Protein AF-A0A451EEG4-F1 (afdb_monomer_lite)

Sequence (209 aa):
MRLKVQVEKINAASVDIVWFAGLNNHGIVTVQIAQSEFRCAIAELTAARFLILDKQVFGRVPNSGKGLALSLTKETILAAKNEALKTAALFLSNRLSGIKLYSDEIVDITHPAIKDIITPYASPYPTFEVAKLGTIAISNHAMQRYRQRHKQGDIRNPWHSLQKQLSHPNLERLACHQEHVFKSYSVTEASNMKFGPTLQAIFTSKLHP

Organism: Proteus mirabilis (NCBI:txid584)

Structure (mmCIF, N/CA/C/O backbone):
data_AF-A0A451EEG4-F1
#
_entry.id   AF-A0A451EEG4-F1
#
loop_
_atom_site.group_PDB
_atom_site.id
_atom_site.type_symbol
_atom_site.label_atom_id
_atom_site.label_alt_id
_atom_site.label_comp_id
_atom_site.label_asym_id
_atom_site.label_entity_id
_atom_site.label_seq_id
_atom_site.pdbx_PDB_ins_code
_atom_site.Cartn_x
_atom_site.Cartn_y
_atom_site.Cartn_z
_atom_site.occupancy
_atom_site.B_iso_or_equiv
_atom_site.auth_seq_id
_atom_site.auth_comp_id
_atom_site.auth_asym_id
_atom_site.auth_atom_id
_atom_site.pdbx_PDB_model_num
ATOM 1 N N . MET A 1 1 ? 5.363 -8.042 12.085 1.00 89.25 1 MET A N 1
ATOM 2 C CA . MET A 1 1 ? 5.262 -8.667 10.742 1.00 89.25 1 MET A CA 1
ATOM 3 C C . MET A 1 1 ? 5.839 -7.692 9.736 1.00 89.25 1 MET A C 1
ATOM 5 O O . MET A 1 1 ? 5.662 -6.493 9.936 1.00 89.25 1 MET A O 1
ATOM 9 N N . ARG A 1 2 ? 6.562 -8.165 8.721 1.00 93.38 2 ARG A N 1
ATOM 10 C CA . ARG A 1 2 ? 7.281 -7.292 7.789 1.00 93.38 2 ARG A CA 1
ATOM 11 C C . ARG A 1 2 ? 6.949 -7.673 6.354 1.00 93.38 2 ARG A C 1
ATOM 13 O O . ARG A 1 2 ? 7.039 -8.847 6.024 1.00 93.38 2 ARG A O 1
ATOM 20 N N . LEU A 1 3 ? 6.573 -6.685 5.548 1.00 95.25 3 LEU A N 1
ATOM 21 C C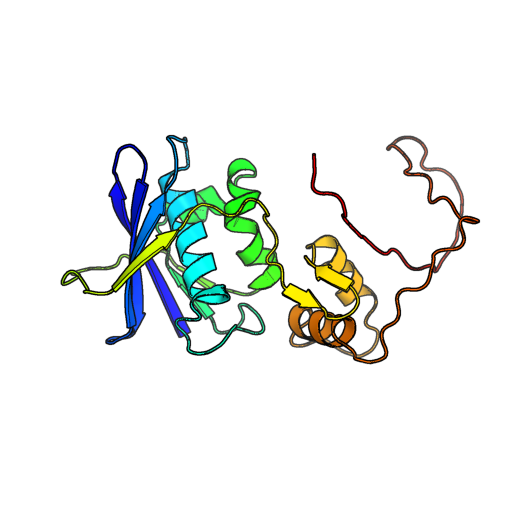A . LEU A 1 3 ? 6.459 -6.801 4.098 1.00 95.25 3 LEU A CA 1
ATOM 22 C C . LEU A 1 3 ? 7.650 -6.071 3.481 1.00 95.25 3 LEU A C 1
ATOM 24 O O . LEU A 1 3 ? 7.966 -4.951 3.888 1.00 95.25 3 LEU A O 1
ATOM 28 N N . LYS A 1 4 ? 8.305 -6.697 2.514 1.00 95.25 4 LYS A N 1
ATOM 29 C CA . LYS A 1 4 ? 9.246 -6.045 1.609 1.00 95.25 4 LYS A CA 1
ATOM 30 C C . LYS A 1 4 ? 8.616 -5.997 0.227 1.00 95.25 4 LYS A C 1
ATOM 32 O O . LYS A 1 4 ? 8.021 -6.993 -0.182 1.00 95.25 4 LYS A O 1
ATOM 37 N N . VAL A 1 5 ? 8.743 -4.870 -0.456 1.00 95.19 5 VAL A N 1
ATOM 38 C CA . VAL A 1 5 ? 8.401 -4.736 -1.872 1.00 95.19 5 VAL A CA 1
ATOM 39 C C . VAL A 1 5 ? 9.522 -3.983 -2.577 1.00 95.19 5 VAL A C 1
ATOM 41 O O . VAL A 1 5 ? 10.096 -3.063 -1.994 1.00 95.19 5 VAL A O 1
ATOM 44 N N . GLN A 1 6 ? 9.830 -4.384 -3.803 1.00 94.81 6 GLN A N 1
ATOM 45 C CA . GLN A 1 6 ? 10.868 -3.758 -4.612 1.00 94.81 6 GLN A CA 1
ATOM 46 C C . GLN A 1 6 ? 10.520 -3.873 -6.096 1.00 94.81 6 GLN A C 1
ATOM 48 O O . GLN A 1 6 ? 9.886 -4.840 -6.517 1.00 94.81 6 GLN A O 1
ATOM 53 N N . VAL A 1 7 ? 10.923 -2.891 -6.898 1.00 94.56 7 VAL A N 1
ATOM 54 C CA . VAL A 1 7 ? 10.861 -3.009 -8.361 1.00 94.56 7 VAL A CA 1
ATOM 55 C C . VAL A 1 7 ? 11.808 -4.105 -8.849 1.00 94.56 7 VAL A C 1
ATOM 57 O O . VAL A 1 7 ? 13.008 -4.038 -8.606 1.00 94.56 7 VAL A O 1
ATOM 60 N N . GLU A 1 8 ? 11.262 -5.066 -9.589 1.00 92.62 8 GLU A N 1
ATOM 61 C CA . GLU A 1 8 ? 12.020 -6.121 -10.273 1.00 92.62 8 GLU A CA 1
ATOM 62 C C . GLU A 1 8 ? 12.270 -5.744 -11.737 1.00 92.62 8 GLU A C 1
ATOM 64 O O . GLU A 1 8 ? 13.392 -5.784 -12.236 1.00 92.62 8 GLU A O 1
ATOM 69 N N . LYS A 1 9 ? 11.209 -5.335 -12.446 1.00 93.12 9 LYS A N 1
ATOM 70 C CA . LYS A 1 9 ? 11.275 -5.031 -13.878 1.00 93.12 9 LYS A CA 1
ATOM 71 C C . LYS A 1 9 ? 10.368 -3.871 -14.252 1.00 93.12 9 LYS A C 1
ATOM 73 O O . LYS A 1 9 ? 9.221 -3.787 -13.822 1.00 93.12 9 LYS A O 1
ATOM 78 N N . ILE A 1 10 ? 10.860 -2.999 -15.127 1.00 94.06 10 ILE A N 1
ATOM 79 C CA . ILE A 1 10 ? 10.094 -1.881 -15.683 1.00 94.06 10 ILE A CA 1
ATOM 80 C C . ILE A 1 10 ? 9.790 -2.193 -17.149 1.00 94.06 10 ILE A C 1
ATOM 82 O O . ILE A 1 10 ? 10.698 -2.392 -17.952 1.00 94.06 10 ILE A O 1
ATOM 86 N N . ASN A 1 11 ? 8.508 -2.224 -17.504 1.00 93.62 11 ASN A N 1
ATOM 87 C CA . ASN A 1 11 ? 8.032 -2.402 -18.876 1.00 93.62 11 ASN A CA 1
ATOM 88 C C . ASN A 1 11 ? 7.382 -1.099 -19.378 1.00 93.62 11 ASN A C 1
ATOM 90 O O . ASN A 1 11 ? 7.169 -0.156 -18.615 1.00 93.62 11 ASN A O 1
ATOM 94 N N . ALA A 1 12 ? 7.003 -1.023 -20.657 1.00 92.25 12 ALA A N 1
ATOM 95 C CA . ALA A 1 12 ? 6.424 0.198 -21.237 1.00 92.25 12 ALA A CA 1
ATOM 96 C C . ALA A 1 12 ? 5.114 0.655 -20.556 1.00 92.25 12 ALA A C 1
ATOM 98 O O . ALA A 1 12 ? 4.933 1.847 -20.322 1.00 92.25 12 ALA A O 1
ATOM 99 N N . ALA A 1 13 ? 4.238 -0.289 -20.189 1.00 95.19 13 ALA A N 1
ATOM 100 C CA . ALA A 1 13 ? 2.914 -0.018 -19.606 1.00 95.19 13 ALA A CA 1
ATOM 101 C C . ALA A 1 13 ? 2.675 -0.697 -18.243 1.00 95.19 13 ALA A C 1
ATOM 103 O O . ALA A 1 13 ? 1.583 -0.622 -17.681 1.00 95.19 13 ALA A O 1
ATOM 104 N N . SER A 1 14 ? 3.692 -1.352 -17.683 1.00 96.81 14 SER A N 1
ATOM 105 C CA . SER A 1 14 ? 3.629 -1.936 -16.345 1.00 96.81 14 SER A CA 1
ATOM 106 C C . SER A 1 14 ? 4.965 -1.881 -15.612 1.00 96.81 14 SER A C 1
ATOM 108 O O . SER A 1 14 ? 6.015 -1.667 -16.221 1.00 96.81 14 SER A O 1
ATOM 110 N N . VAL A 1 15 ? 4.911 -2.093 -14.302 1.00 97.19 15 VAL A N 1
ATOM 111 C CA . VAL A 1 15 ? 6.071 -2.305 -13.436 1.00 97.19 15 VAL A CA 1
ATOM 112 C C . VAL A 1 15 ? 5.829 -3.587 -12.647 1.00 97.19 15 VAL A C 1
ATOM 114 O O . VAL A 1 15 ? 4.784 -3.728 -12.013 1.00 97.19 15 VAL A O 1
ATOM 117 N N . ASP A 1 16 ? 6.769 -4.521 -12.704 1.00 95.50 16 ASP A N 1
ATOM 118 C CA . ASP A 1 16 ? 6.741 -5.745 -11.910 1.00 95.50 16 ASP A CA 1
ATOM 119 C C . ASP A 1 16 ? 7.397 -5.470 -10.555 1.00 95.50 16 ASP A C 1
ATOM 121 O O . ASP A 1 16 ? 8.546 -5.027 -10.481 1.00 95.50 16 ASP A O 1
ATOM 125 N N . ILE A 1 17 ? 6.637 -5.708 -9.489 1.00 95.50 17 ILE A N 1
ATOM 126 C CA . ILE A 1 17 ? 7.042 -5.519 -8.100 1.00 95.50 17 ILE A CA 1
ATOM 127 C C . ILE A 1 17 ? 7.189 -6.884 -7.456 1.00 95.50 17 ILE A C 1
ATOM 129 O O . ILE A 1 17 ? 6.213 -7.622 -7.310 1.00 95.50 17 ILE A O 1
ATOM 133 N N . VAL A 1 18 ? 8.395 -7.209 -7.028 1.00 94.12 18 VAL A N 1
ATOM 134 C CA . VAL A 1 18 ? 8.634 -8.402 -6.233 1.00 94.12 18 VAL A CA 1
ATOM 135 C C . VAL A 1 18 ? 8.356 -8.115 -4.767 1.00 94.12 18 VAL A C 1
ATOM 137 O O . VAL A 1 18 ? 8.592 -7.008 -4.274 1.00 94.12 18 VAL A O 1
ATOM 140 N N . TRP A 1 19 ? 7.799 -9.092 -4.058 1.00 93.81 19 TRP A N 1
ATOM 141 C CA . TRP A 1 19 ? 7.430 -8.920 -2.661 1.00 93.81 19 TRP A CA 1
ATOM 142 C C . TRP A 1 19 ? 7.723 -10.147 -1.811 1.00 93.81 19 TRP A C 1
ATOM 144 O O . TRP A 1 19 ? 7.707 -11.283 -2.282 1.00 93.81 19 TRP A O 1
ATOM 154 N N . PHE A 1 20 ? 7.961 -9.895 -0.524 1.00 92.12 20 PHE A N 1
ATOM 155 C CA . PHE A 1 20 ? 8.292 -10.913 0.464 1.00 92.12 20 PHE A CA 1
ATOM 156 C C . PHE A 1 20 ? 7.695 -10.565 1.832 1.00 92.12 20 PHE A C 1
ATOM 158 O O . PHE A 1 20 ? 7.954 -9.496 2.391 1.00 92.12 20 PHE A O 1
ATOM 165 N N . ALA A 1 21 ? 6.918 -11.484 2.398 1.00 90.56 21 ALA A N 1
ATOM 166 C CA . ALA A 1 21 ? 6.288 -11.384 3.715 1.00 90.56 21 ALA A CA 1
ATOM 167 C C . ALA A 1 21 ? 6.621 -12.586 4.628 1.00 90.56 21 ALA A C 1
ATOM 169 O O . ALA A 1 21 ? 5.928 -12.830 5.618 1.00 90.56 21 ALA A O 1
ATOM 170 N N . GLY A 1 22 ? 7.675 -13.340 4.299 1.00 84.56 22 GLY A N 1
ATOM 171 C CA . GLY A 1 22 ? 8.110 -14.560 4.982 1.00 84.56 22 GLY A CA 1
ATOM 172 C C . GLY A 1 22 ? 8.537 -15.639 3.983 1.00 84.56 22 GLY A C 1
ATOM 173 O O . GLY A 1 22 ? 8.262 -15.518 2.794 1.00 84.56 22 GLY A O 1
ATOM 174 N N . LEU A 1 23 ? 9.181 -16.706 4.469 1.00 76.19 23 LEU A N 1
ATOM 175 C CA . LEU A 1 23 ? 9.806 -17.744 3.628 1.00 76.19 23 LEU A CA 1
ATOM 176 C C . LEU A 1 23 ? 8.856 -18.327 2.567 1.00 76.19 23 LEU A C 1
ATOM 178 O O . LEU A 1 23 ? 9.221 -18.420 1.404 1.00 76.19 23 LEU A O 1
ATOM 182 N N . ASN A 1 24 ? 7.610 -18.623 2.941 1.00 81.44 24 ASN A N 1
ATOM 183 C CA . ASN A 1 24 ? 6.627 -19.246 2.043 1.00 81.44 24 ASN A CA 1
ATOM 184 C C . ASN A 1 24 ? 5.640 -18.246 1.425 1.00 81.44 24 ASN A C 1
ATOM 186 O O . ASN A 1 24 ? 4.648 -18.650 0.827 1.00 81.44 24 ASN A O 1
ATOM 190 N N . ASN A 1 25 ? 5.854 -16.945 1.629 1.00 87.94 25 ASN A N 1
ATOM 191 C CA . ASN A 1 25 ? 4.883 -15.921 1.274 1.00 87.94 25 ASN A CA 1
ATOM 192 C C . ASN A 1 25 ? 5.575 -14.784 0.534 1.00 87.94 25 ASN A C 1
ATOM 194 O O . ASN A 1 25 ? 5.967 -13.772 1.120 1.00 87.94 25 ASN A O 1
ATOM 198 N N . HIS A 1 26 ? 5.778 -15.020 -0.751 1.00 90.88 26 HIS A N 1
ATOM 199 C CA . HIS A 1 26 ? 6.503 -14.156 -1.662 1.00 90.88 26 HIS A CA 1
ATOM 200 C C . HIS A 1 26 ? 5.924 -14.322 -3.072 1.00 90.88 26 HIS A C 1
ATOM 202 O O . HIS A 1 26 ? 5.229 -15.299 -3.362 1.00 90.88 26 HIS A O 1
ATOM 208 N N . GLY A 1 27 ? 6.153 -13.348 -3.943 1.00 92.56 27 GLY A N 1
ATOM 209 C CA . GLY A 1 27 ? 5.473 -13.299 -5.233 1.00 92.56 27 GLY A CA 1
ATOM 210 C C . GLY A 1 27 ? 5.906 -12.120 -6.090 1.00 92.56 27 GLY A C 1
ATOM 211 O O . GLY A 1 27 ? 6.742 -11.313 -5.682 1.00 92.56 27 GLY A O 1
ATOM 212 N N . ILE A 1 28 ? 5.271 -11.995 -7.255 1.00 93.94 28 ILE A N 1
ATOM 213 C CA . ILE A 1 28 ? 5.352 -10.808 -8.109 1.00 93.94 28 ILE A CA 1
ATOM 214 C C . ILE A 1 28 ? 3.953 -10.197 -8.245 1.00 93.94 28 ILE A C 1
ATOM 216 O O . ILE A 1 28 ? 2.959 -10.896 -8.436 1.00 93.94 28 ILE A O 1
ATOM 220 N N . VAL A 1 29 ? 3.878 -8.875 -8.153 1.00 96.19 29 VAL A N 1
ATOM 221 C CA . VAL A 1 29 ? 2.699 -8.074 -8.483 1.00 96.19 29 VAL A CA 1
ATOM 222 C C . VAL A 1 29 ? 3.050 -7.201 -9.679 1.00 96.19 29 VAL A C 1
ATOM 224 O O . VAL A 1 29 ? 3.904 -6.325 -9.587 1.00 96.19 29 VAL A O 1
ATOM 227 N N . THR A 1 30 ? 2.376 -7.410 -10.802 1.00 96.94 30 THR A N 1
ATOM 228 C CA . THR A 1 30 ? 2.474 -6.530 -11.966 1.00 96.94 30 THR A CA 1
ATOM 229 C C . THR A 1 30 ? 1.501 -5.369 -11.791 1.00 96.94 30 THR A C 1
ATOM 231 O O . THR A 1 30 ? 0.284 -5.554 -11.813 1.00 96.94 30 THR A O 1
ATOM 234 N N . VAL A 1 31 ? 2.023 -4.151 -11.657 1.00 97.94 31 VAL A N 1
ATOM 235 C CA . VAL A 1 31 ? 1.214 -2.929 -11.612 1.00 97.94 31 VAL A CA 1
ATOM 236 C C . VAL A 1 31 ? 1.121 -2.337 -13.014 1.00 97.94 31 VAL A C 1
ATOM 238 O O . VAL A 1 31 ? 2.122 -1.903 -13.581 1.00 97.94 31 VAL A O 1
ATOM 241 N N . GLN A 1 32 ? -0.080 -2.307 -13.582 1.00 97.81 32 GLN A N 1
ATOM 242 C CA . GLN A 1 32 ? -0.375 -1.652 -14.855 1.00 97.81 32 GLN A CA 1
ATOM 243 C C . GLN A 1 32 ? -0.448 -0.141 -14.644 1.00 97.81 32 GLN A C 1
ATOM 245 O O . GLN A 1 32 ? -1.379 0.376 -14.028 1.00 97.81 32 GLN A O 1
ATOM 250 N N . ILE A 1 33 ? 0.564 0.570 -15.131 1.00 96.12 33 ILE A N 1
ATOM 251 C CA . ILE A 1 33 ? 0.715 2.008 -14.934 1.00 96.12 33 ILE A CA 1
ATOM 252 C C . ILE A 1 33 ? 1.441 2.630 -16.126 1.00 96.12 33 ILE A C 1
ATOM 254 O O . ILE A 1 33 ? 2.503 2.156 -16.548 1.00 96.12 33 ILE A O 1
ATOM 258 N N . ALA A 1 34 ? 0.857 3.711 -16.646 1.00 92.88 34 ALA A N 1
ATOM 259 C CA . ALA A 1 34 ? 1.435 4.528 -17.706 1.00 92.88 34 ALA A CA 1
ATOM 260 C C . ALA A 1 34 ? 2.730 5.228 -17.253 1.00 92.88 34 ALA A C 1
ATOM 262 O O . ALA A 1 34 ? 3.117 5.177 -16.082 1.00 92.88 34 ALA A O 1
ATOM 263 N N . GLN A 1 35 ? 3.415 5.883 -18.189 1.00 90.44 35 GLN A N 1
ATOM 264 C CA . GLN A 1 35 ? 4.625 6.637 -17.870 1.00 90.44 35 GLN A CA 1
ATOM 265 C C . GLN A 1 35 ? 4.318 7.832 -16.958 1.00 90.44 35 GLN A C 1
ATOM 267 O O . GLN A 1 35 ? 3.333 8.541 -17.149 1.00 90.44 35 GLN A O 1
ATOM 272 N N . SER A 1 36 ? 5.161 8.024 -15.945 1.00 92.00 36 SER A N 1
ATOM 273 C CA . SER A 1 36 ? 5.051 9.078 -14.933 1.00 92.00 36 SER A CA 1
ATOM 274 C C . SER A 1 36 ? 6.415 9.288 -14.271 1.00 92.00 36 SER A C 1
ATOM 276 O O . SER A 1 36 ? 7.202 8.347 -14.185 1.00 92.00 36 SER A O 1
ATOM 278 N N . GLU A 1 37 ? 6.679 10.491 -13.761 1.00 91.38 37 GLU A N 1
ATOM 279 C CA . GLU A 1 37 ? 7.899 10.819 -13.008 1.00 91.38 37 GLU A CA 1
ATOM 280 C C . GLU A 1 37 ? 8.123 9.862 -11.824 1.00 91.38 37 GLU A C 1
ATOM 282 O O . GLU A 1 37 ? 9.217 9.343 -11.626 1.00 91.38 37 GLU A O 1
ATOM 287 N N . PHE A 1 38 ? 7.061 9.548 -11.077 1.00 94.81 38 PHE A N 1
ATOM 288 C CA . PHE A 1 38 ? 7.130 8.723 -9.866 1.00 94.81 38 PHE A CA 1
ATOM 289 C C . PHE A 1 38 ? 6.645 7.292 -10.083 1.00 94.81 38 PHE A C 1
ATOM 291 O O . PHE A 1 38 ? 6.186 6.634 -9.150 1.00 94.81 38 PHE A O 1
ATOM 298 N N . ARG A 1 39 ? 6.715 6.796 -11.319 1.00 95.31 39 ARG A N 1
ATOM 299 C CA . ARG A 1 39 ? 6.093 5.531 -11.729 1.00 95.31 39 ARG A CA 1
ATOM 300 C C . ARG A 1 39 ? 6.466 4.340 -10.845 1.00 95.31 39 ARG A C 1
ATOM 302 O O . ARG A 1 39 ? 5.577 3.613 -10.408 1.00 95.31 39 ARG A O 1
ATOM 309 N N . CYS A 1 40 ? 7.753 4.168 -10.547 1.00 96.56 40 CYS A N 1
ATOM 310 C CA . CYS A 1 40 ? 8.246 3.101 -9.672 1.00 96.56 40 CYS A CA 1
ATOM 311 C C . CYS A 1 40 ? 7.694 3.226 -8.247 1.00 96.56 40 CYS A C 1
ATOM 313 O O . CYS A 1 40 ? 7.171 2.259 -7.701 1.00 96.56 40 CYS A O 1
ATOM 315 N N . ALA A 1 41 ? 7.723 4.433 -7.681 1.00 97.19 41 ALA A N 1
ATOM 316 C CA . ALA A 1 41 ? 7.217 4.689 -6.338 1.00 97.19 41 ALA A CA 1
ATOM 317 C C . ALA A 1 41 ? 5.699 4.488 -6.234 1.00 97.19 41 ALA A C 1
ATOM 319 O O . ALA A 1 41 ? 5.212 3.902 -5.267 1.00 97.19 41 ALA A O 1
ATOM 320 N N . ILE A 1 42 ? 4.937 4.908 -7.251 1.00 97.38 42 ILE A N 1
ATOM 321 C CA . ILE A 1 42 ? 3.495 4.645 -7.327 1.00 97.38 42 ILE A CA 1
ATOM 322 C C . ILE A 1 42 ? 3.241 3.136 -7.384 1.00 97.38 42 ILE A C 1
ATOM 324 O O . ILE A 1 42 ? 2.358 2.650 -6.677 1.00 97.38 42 ILE A O 1
ATOM 328 N N . ALA A 1 43 ? 4.006 2.392 -8.187 1.00 97.81 43 ALA A N 1
ATOM 329 C CA . ALA A 1 43 ? 3.864 0.945 -8.302 1.00 97.81 43 ALA A CA 1
ATOM 330 C C . ALA A 1 43 ? 4.175 0.224 -6.980 1.00 97.81 43 ALA A C 1
ATOM 332 O O . ALA A 1 43 ? 3.352 -0.565 -6.519 1.00 97.81 43 ALA A O 1
ATOM 333 N N . GLU A 1 44 ? 5.286 0.549 -6.314 1.00 97.62 44 GLU A N 1
ATOM 334 C CA . GLU A 1 44 ? 5.643 -0.037 -5.014 1.00 97.62 44 GLU A CA 1
ATOM 335 C C . GLU A 1 44 ? 4.590 0.245 -3.935 1.00 97.62 44 GLU A C 1
ATOM 337 O O . GLU A 1 44 ? 4.162 -0.664 -3.222 1.00 97.62 44 GLU A O 1
ATOM 342 N N . LEU A 1 45 ? 4.117 1.491 -3.834 1.00 97.88 45 LEU A N 1
ATOM 343 C CA . LEU A 1 45 ? 3.079 1.872 -2.872 1.00 97.88 45 LEU A CA 1
ATOM 344 C C . LEU A 1 45 ? 1.734 1.198 -3.175 1.00 97.88 45 LEU A C 1
ATOM 346 O O . LEU A 1 45 ? 1.044 0.757 -2.253 1.00 97.88 45 LEU A O 1
ATOM 350 N N . THR A 1 46 ? 1.376 1.084 -4.456 1.00 97.88 46 THR A N 1
ATOM 351 C CA . THR A 1 46 ? 0.156 0.397 -4.905 1.00 97.88 46 THR A CA 1
ATOM 352 C C . THR A 1 46 ? 0.216 -1.087 -4.553 1.00 97.88 46 THR A C 1
ATOM 354 O O . THR A 1 46 ? -0.717 -1.604 -3.939 1.00 97.88 46 THR A O 1
ATOM 357 N N . ALA A 1 47 ? 1.330 -1.755 -4.865 1.00 97.81 47 ALA A N 1
ATOM 358 C CA . ALA A 1 47 ? 1.549 -3.154 -4.518 1.00 97.81 47 ALA A CA 1
ATOM 359 C C . ALA A 1 47 ? 1.523 -3.362 -2.997 1.00 97.81 47 ALA A C 1
ATOM 361 O O . ALA A 1 47 ? 0.829 -4.250 -2.512 1.00 97.81 47 ALA A O 1
ATOM 362 N N . ALA A 1 48 ? 2.194 -2.508 -2.219 1.00 97.56 48 ALA A N 1
ATOM 363 C CA . ALA A 1 48 ? 2.176 -2.592 -0.760 1.00 97.56 48 ALA A CA 1
ATOM 364 C C . ALA A 1 48 ? 0.757 -2.459 -0.183 1.00 97.56 48 ALA A C 1
ATOM 366 O O . ALA A 1 48 ? 0.375 -3.225 0.705 1.00 97.56 48 ALA A O 1
ATOM 367 N N . ARG A 1 49 ? -0.044 -1.513 -0.694 1.00 97.06 49 ARG A N 1
ATOM 368 C CA . ARG A 1 49 ? -1.444 -1.344 -0.286 1.00 97.06 49 ARG A CA 1
ATOM 369 C C . ARG A 1 49 ? -2.259 -2.604 -0.581 1.00 97.06 49 ARG A C 1
ATOM 371 O O . ARG A 1 49 ? -2.902 -3.112 0.337 1.00 97.06 49 ARG A O 1
ATOM 378 N N . PHE A 1 50 ? -2.168 -3.116 -1.807 1.00 97.38 50 PHE A N 1
ATOM 379 C CA . PHE A 1 50 ? -2.850 -4.335 -2.243 1.00 97.38 50 PHE A CA 1
ATOM 380 C C . PHE A 1 50 ? -2.489 -5.539 -1.373 1.00 97.38 50 PHE A C 1
ATOM 382 O O . PHE A 1 50 ? -3.364 -6.211 -0.829 1.00 97.38 50 PHE A O 1
ATOM 389 N N . LEU A 1 51 ? -1.193 -5.782 -1.173 1.00 96.62 51 LEU A N 1
ATOM 390 C CA . LEU A 1 51 ? -0.697 -6.937 -0.428 1.00 96.62 51 LEU A CA 1
ATOM 391 C C . LEU A 1 51 ? -1.171 -6.926 1.031 1.00 96.62 51 LEU A C 1
ATOM 393 O O . LEU A 1 51 ? -1.542 -7.968 1.575 1.00 96.62 51 LEU A O 1
ATOM 397 N N . ILE A 1 52 ? -1.184 -5.754 1.672 1.00 95.88 52 ILE A N 1
ATOM 398 C CA . ILE A 1 52 ? -1.549 -5.627 3.088 1.00 95.88 52 ILE A CA 1
ATOM 399 C C . ILE A 1 52 ? -3.069 -5.626 3.293 1.00 95.88 52 ILE A C 1
ATOM 401 O O . ILE A 1 52 ? -3.547 -6.241 4.248 1.00 95.88 52 ILE A O 1
ATOM 405 N N . LEU A 1 53 ? -3.821 -4.896 2.464 1.00 94.25 53 LEU A N 1
ATOM 406 C CA . LEU A 1 53 ? -5.239 -4.617 2.716 1.00 94.25 53 LEU A CA 1
ATOM 407 C C . LEU A 1 53 ? -6.186 -5.534 1.945 1.00 94.25 53 LEU A C 1
ATOM 409 O O . LEU A 1 53 ? -7.195 -5.942 2.513 1.00 94.25 53 LEU A O 1
ATOM 413 N N . ASP A 1 54 ? -5.857 -5.864 0.698 1.00 93.94 54 ASP A N 1
ATOM 414 C CA . ASP A 1 54 ? -6.746 -6.603 -0.200 1.00 93.94 54 ASP A CA 1
ATOM 415 C C . ASP A 1 54 ? -6.389 -8.094 -0.213 1.00 93.94 54 ASP A C 1
ATOM 417 O O . ASP A 1 54 ? -7.193 -8.930 0.199 1.00 93.94 54 ASP A O 1
ATOM 421 N N . LYS A 1 55 ? -5.143 -8.430 -0.581 1.00 94.25 55 LYS A N 1
ATOM 422 C CA . LYS A 1 55 ? -4.640 -9.815 -0.596 1.00 94.25 55 LYS A CA 1
ATOM 423 C C . LYS A 1 55 ? -4.407 -10.378 0.803 1.00 94.25 55 LYS A C 1
ATOM 425 O O . LYS A 1 55 ? -4.410 -11.591 0.985 1.00 94.25 55 LYS A O 1
ATOM 430 N N . GLN A 1 56 ? -4.206 -9.502 1.789 1.00 94.12 56 GLN A N 1
ATOM 431 C CA . GLN A 1 56 ? -4.011 -9.864 3.192 1.00 94.12 56 GLN A CA 1
ATOM 432 C C . GLN A 1 56 ? -2.912 -10.914 3.368 1.00 94.12 56 GLN A C 1
ATOM 434 O O . GLN A 1 56 ? -3.111 -11.933 4.026 1.00 94.12 56 GLN A O 1
ATOM 439 N N . VAL A 1 57 ? -1.719 -10.656 2.826 1.00 93.00 57 VAL A N 1
ATOM 440 C CA . VAL A 1 57 ? -0.587 -11.601 2.902 1.00 93.00 57 VAL A CA 1
ATOM 441 C C . VAL A 1 57 ? -0.231 -11.991 4.344 1.00 93.00 57 VAL A C 1
ATOM 443 O O . VAL A 1 57 ? 0.354 -13.031 4.596 1.00 93.00 57 VAL A O 1
ATOM 446 N N . PHE A 1 58 ? -0.643 -11.201 5.329 1.00 91.31 58 PHE A N 1
ATOM 447 C CA . PHE A 1 58 ? -0.495 -11.499 6.752 1.00 91.31 58 PHE A CA 1
ATOM 448 C C . PHE A 1 58 ? -1.621 -12.369 7.353 1.00 91.31 58 PHE A C 1
ATOM 450 O O . PHE A 1 58 ? -1.706 -12.488 8.575 1.00 91.31 58 PHE A O 1
ATOM 457 N N . GLY A 1 59 ? -2.499 -12.939 6.525 1.00 90.31 59 GLY A N 1
ATOM 458 C CA . GLY A 1 59 ? -3.638 -13.779 6.915 1.00 90.31 59 GLY A CA 1
ATOM 459 C C . GLY A 1 59 ? -4.834 -13.019 7.500 1.00 90.31 59 GLY A C 1
ATOM 460 O O . GLY A 1 59 ? -5.799 -13.640 7.935 1.00 90.31 59 GLY A O 1
ATOM 461 N N . ARG A 1 60 ? -4.765 -11.684 7.571 1.00 89.00 60 ARG A N 1
ATOM 462 C CA . ARG A 1 60 ? -5.842 -10.809 8.059 1.00 89.00 60 ARG A CA 1
ATOM 463 C C . ARG A 1 60 ? -5.619 -9.360 7.641 1.00 89.00 60 ARG A C 1
ATOM 465 O O . ARG A 1 60 ? -4.473 -8.910 7.564 1.00 89.00 60 ARG A O 1
ATOM 472 N N . VAL A 1 61 ? -6.703 -8.594 7.515 1.00 88.88 61 VAL A N 1
ATOM 473 C CA . VAL A 1 61 ? -6.625 -7.130 7.425 1.00 88.88 61 VAL A CA 1
ATOM 474 C C . VAL A 1 61 ? -6.142 -6.563 8.771 1.00 88.88 61 VAL A C 1
ATOM 476 O O . VAL A 1 61 ? -6.756 -6.825 9.810 1.00 88.88 61 VAL A O 1
ATOM 479 N N . PRO A 1 62 ? -5.063 -5.764 8.811 1.00 89.81 62 PRO A N 1
ATOM 480 C CA . PRO A 1 62 ? -4.569 -5.210 10.065 1.00 89.81 62 PRO A CA 1
ATOM 481 C C . PRO A 1 62 ? -5.479 -4.108 10.627 1.00 89.81 62 PRO A C 1
ATOM 483 O O . PRO A 1 62 ? -6.055 -3.302 9.898 1.00 89.81 62 PRO A O 1
ATOM 486 N N . ASN A 1 63 ? -5.566 -4.007 11.955 1.00 86.38 63 ASN A N 1
ATOM 487 C CA . ASN A 1 63 ? -6.359 -2.961 12.619 1.00 86.38 63 ASN A CA 1
ATOM 488 C C . ASN A 1 63 ? -5.702 -1.571 12.553 1.00 86.38 63 ASN A C 1
ATOM 490 O O . ASN A 1 63 ? -6.402 -0.560 12.540 1.00 86.38 63 ASN A O 1
ATOM 494 N N . SER A 1 64 ? -4.371 -1.518 12.507 1.00 89.56 64 SER A N 1
ATOM 495 C CA . SER A 1 64 ? -3.555 -0.309 12.336 1.00 89.56 64 SER A CA 1
ATOM 496 C C . SER A 1 64 ? -2.171 -0.690 11.793 1.00 89.56 64 SER A C 1
ATOM 498 O O . SER A 1 64 ? -1.885 -1.873 11.611 1.00 89.56 64 SER A O 1
ATOM 500 N N . GLY A 1 65 ? -1.297 0.291 11.546 1.00 91.44 65 GLY A N 1
ATOM 501 C CA . GLY A 1 65 ? 0.092 0.016 11.161 1.00 91.44 65 GLY A CA 1
ATOM 502 C C . GLY A 1 65 ? 0.996 -0.378 12.329 1.00 91.44 65 GLY A C 1
ATOM 503 O O . GLY A 1 65 ? 2.106 -0.858 12.109 1.00 91.44 65 GLY A O 1
ATOM 504 N N . LYS A 1 66 ? 0.548 -0.204 13.580 1.00 91.50 66 LYS A N 1
ATOM 505 C CA . LYS A 1 66 ? 1.353 -0.533 14.765 1.00 91.50 66 LYS A CA 1
ATOM 506 C C . LYS A 1 66 ? 1.680 -2.033 14.787 1.00 91.50 66 LYS A C 1
ATOM 508 O O . LYS A 1 66 ? 0.784 -2.870 14.742 1.00 91.50 66 LYS A O 1
ATOM 513 N N . GLY A 1 67 ? 2.968 -2.368 14.888 1.00 91.56 67 GLY A N 1
ATOM 514 C CA . GLY A 1 67 ? 3.461 -3.757 14.850 1.00 91.56 67 GLY A CA 1
ATOM 515 C C . GLY A 1 67 ? 3.711 -4.310 13.437 1.00 91.56 67 GLY A C 1
ATOM 516 O O . GLY A 1 67 ? 4.166 -5.453 13.290 1.00 91.56 67 GLY A O 1
ATOM 517 N N . LEU A 1 68 ? 3.458 -3.497 12.406 1.00 95.06 68 LEU A N 1
ATOM 518 C CA . LEU A 1 68 ? 3.824 -3.774 11.024 1.00 95.06 68 LEU A CA 1
ATOM 519 C C . LEU A 1 68 ? 5.054 -2.969 10.606 1.00 95.06 68 LEU A C 1
ATOM 521 O O . LEU A 1 68 ? 5.297 -1.855 11.075 1.00 95.06 68 LEU A O 1
ATOM 525 N N . ALA A 1 69 ? 5.802 -3.555 9.683 1.00 96.06 69 ALA A N 1
ATOM 526 C CA . ALA A 1 69 ? 6.915 -2.930 8.999 1.00 96.06 69 ALA A CA 1
ATOM 527 C C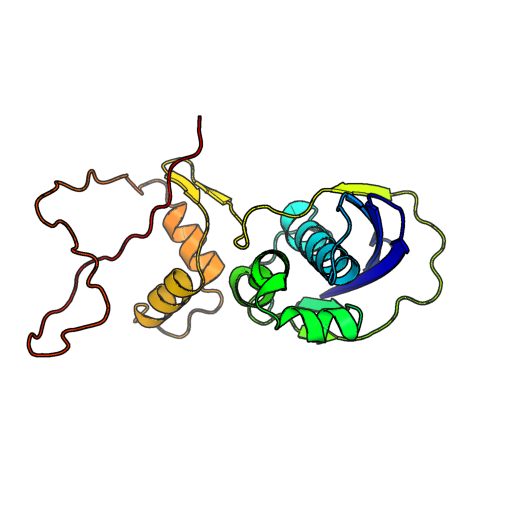 . ALA A 1 69 ? 6.736 -3.094 7.487 1.00 96.06 69 ALA A C 1
ATOM 529 O O . ALA A 1 69 ? 6.366 -4.176 7.026 1.00 96.06 69 ALA A O 1
ATOM 530 N N . LEU A 1 70 ? 7.017 -2.037 6.734 1.00 96.69 70 LEU A N 1
ATOM 531 C CA . LEU A 1 70 ? 7.035 -2.031 5.278 1.00 96.69 70 LEU A CA 1
ATOM 532 C C . LEU A 1 70 ? 8.423 -1.598 4.813 1.00 96.69 70 LEU A C 1
ATOM 534 O O . LEU A 1 70 ? 8.952 -0.594 5.285 1.00 96.69 70 LEU A O 1
ATOM 538 N N . SER A 1 71 ? 9.014 -2.379 3.917 1.00 96.44 71 SER A N 1
ATOM 539 C CA . SER A 1 71 ? 10.293 -2.051 3.286 1.00 96.44 71 SER A CA 1
ATOM 540 C C . SER A 1 71 ? 10.037 -1.697 1.838 1.00 96.44 71 SER A C 1
ATOM 542 O O . SER A 1 71 ? 9.362 -2.458 1.148 1.00 96.44 71 SER A O 1
ATOM 544 N N . LEU A 1 72 ? 10.523 -0.528 1.452 1.00 95.56 72 LEU A N 1
ATOM 545 C CA . LEU A 1 72 ? 10.402 0.082 0.133 1.00 95.56 72 LEU A CA 1
ATOM 546 C C . LEU A 1 72 ? 11.799 0.543 -0.279 1.00 95.56 72 LEU A C 1
ATOM 548 O O . LEU A 1 72 ? 12.681 0.680 0.575 1.00 95.56 72 LEU A O 1
ATOM 552 N N . THR A 1 73 ? 11.983 0.868 -1.552 1.00 94.31 73 THR A N 1
ATOM 553 C CA . THR A 1 73 ? 13.199 1.573 -1.973 1.00 94.31 73 THR A CA 1
ATOM 554 C C . THR A 1 73 ? 13.319 2.923 -1.260 1.00 94.31 73 THR A C 1
ATOM 556 O O . THR A 1 73 ? 12.328 3.548 -0.852 1.00 94.31 73 THR A O 1
ATOM 559 N N . LYS A 1 74 ? 14.559 3.383 -1.069 1.00 93.38 74 LYS A N 1
ATOM 560 C CA . LYS A 1 74 ? 14.839 4.651 -0.382 1.00 93.38 74 LYS A CA 1
ATOM 561 C C . LYS A 1 74 ? 14.172 5.818 -1.113 1.00 93.38 74 LYS A C 1
ATOM 563 O O . LYS A 1 74 ? 13.603 6.708 -0.479 1.00 93.38 74 LYS A O 1
ATOM 568 N N . GLU A 1 75 ? 14.197 5.770 -2.436 1.00 92.69 75 GLU A N 1
ATOM 569 C CA . GLU A 1 75 ? 13.598 6.722 -3.361 1.00 92.69 75 GLU A CA 1
ATOM 570 C C . GLU A 1 75 ? 12.087 6.812 -3.132 1.00 92.69 75 GLU A C 1
ATOM 572 O O . GLU A 1 75 ? 11.559 7.910 -2.953 1.00 92.69 75 GLU A O 1
ATOM 577 N N . THR A 1 76 ? 11.394 5.674 -3.029 1.00 95.19 76 THR A N 1
ATOM 578 C CA . THR A 1 76 ? 9.951 5.639 -2.755 1.00 95.19 76 THR A CA 1
ATOM 579 C C . THR A 1 76 ? 9.606 6.207 -1.384 1.00 95.19 76 THR A C 1
ATOM 581 O O . THR A 1 76 ? 8.624 6.938 -1.256 1.00 95.19 76 THR A O 1
ATOM 584 N N . ILE A 1 77 ? 10.405 5.936 -0.347 1.00 93.69 77 ILE A N 1
ATOM 585 C CA . ILE A 1 77 ? 10.165 6.486 1.001 1.00 93.69 77 ILE A CA 1
ATOM 586 C C . ILE A 1 77 ? 10.284 8.012 1.001 1.00 93.69 77 ILE A C 1
ATOM 588 O O . ILE A 1 77 ? 9.493 8.698 1.655 1.00 93.69 77 ILE A O 1
ATOM 592 N N . LEU A 1 78 ? 11.265 8.551 0.275 1.00 91.88 78 LEU A N 1
ATOM 593 C CA . LEU A 1 78 ? 11.433 9.993 0.119 1.00 91.88 78 LEU A CA 1
ATOM 594 C C . LEU A 1 78 ? 10.286 10.592 -0.708 1.00 91.88 78 LEU A C 1
ATOM 596 O O . LEU A 1 78 ? 9.671 11.571 -0.279 1.00 91.88 78 LEU A O 1
ATOM 600 N N . ALA A 1 79 ? 9.942 9.964 -1.835 1.00 91.75 79 ALA A N 1
ATOM 601 C CA . ALA A 1 79 ? 8.876 10.405 -2.731 1.00 91.75 79 ALA A CA 1
ATOM 602 C C . ALA A 1 79 ? 7.478 10.313 -2.100 1.00 91.75 79 ALA A C 1
ATOM 604 O O . ALA A 1 79 ? 6.614 11.121 -2.421 1.00 91.75 79 ALA A O 1
ATOM 605 N N . ALA A 1 80 ? 7.240 9.399 -1.154 1.00 91.31 80 ALA A N 1
ATOM 606 C CA . ALA A 1 80 ? 5.946 9.237 -0.482 1.00 91.31 80 ALA A CA 1
ATOM 607 C C . ALA A 1 80 ? 5.480 10.489 0.291 1.00 91.31 80 ALA A C 1
ATOM 609 O O . ALA A 1 80 ? 4.313 10.577 0.674 1.00 91.31 80 ALA A O 1
ATOM 610 N N . LYS A 1 81 ? 6.380 11.451 0.533 1.00 90.00 81 LYS A N 1
ATOM 611 C CA . LYS A 1 81 ? 6.065 12.753 1.140 1.00 90.00 81 LYS A CA 1
ATOM 612 C C . LYS A 1 81 ? 5.640 13.816 0.123 1.00 90.00 81 LYS A C 1
ATOM 614 O O . LYS A 1 81 ? 5.163 14.869 0.531 1.00 90.00 81 LYS A O 1
ATOM 619 N N . ASN A 1 82 ? 5.838 13.574 -1.170 1.00 93.00 82 ASN A N 1
ATOM 620 C CA . ASN A 1 82 ? 5.458 14.496 -2.231 1.00 93.00 82 ASN A CA 1
ATOM 621 C C . ASN A 1 82 ? 3.937 14.418 -2.465 1.00 93.00 82 ASN A C 1
ATOM 623 O O . ASN A 1 82 ?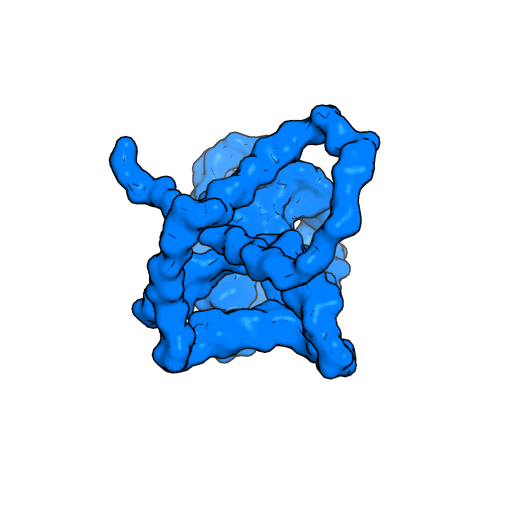 3.362 13.330 -2.542 1.00 93.00 82 ASN A O 1
ATOM 627 N N . GLU A 1 83 ? 3.282 15.576 -2.591 1.00 89.00 83 GLU A N 1
ATOM 628 C CA . GLU A 1 83 ? 1.834 15.666 -2.819 1.00 89.00 83 GLU A CA 1
ATOM 629 C C . GLU A 1 83 ? 1.385 14.932 -4.095 1.00 89.00 83 GLU A C 1
ATOM 631 O O . GLU A 1 83 ? 0.282 14.386 -4.119 1.00 89.00 83 GLU A O 1
ATOM 636 N N . ALA A 1 84 ? 2.244 14.819 -5.115 1.00 91.25 84 ALA A N 1
ATOM 637 C CA . ALA A 1 84 ? 1.964 14.051 -6.329 1.00 91.25 84 ALA A CA 1
ATOM 638 C C . ALA A 1 84 ? 1.730 12.552 -6.052 1.00 91.25 84 ALA A C 1
ATOM 640 O O . ALA A 1 84 ? 0.992 11.896 -6.785 1.00 91.25 84 ALA A O 1
ATOM 641 N N . LEU A 1 85 ? 2.299 12.003 -4.969 1.00 93.50 85 LEU A N 1
ATOM 642 C CA . LEU A 1 85 ? 2.101 10.607 -4.564 1.00 93.50 85 LEU A CA 1
ATOM 643 C C . LEU A 1 85 ? 1.019 10.437 -3.501 1.00 93.50 85 LEU A C 1
ATOM 645 O O . LEU A 1 85 ? 0.808 9.322 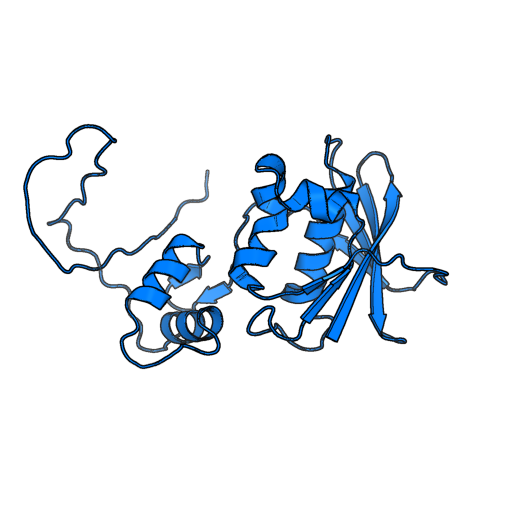-3.024 1.00 93.50 85 LEU A O 1
ATOM 649 N N . LYS A 1 86 ? 0.292 11.493 -3.126 1.00 90.69 86 LYS A N 1
ATOM 650 C CA . LYS A 1 86 ? -0.730 11.424 -2.073 1.00 90.69 86 LYS A CA 1
ATOM 651 C C . LYS A 1 86 ? -1.736 10.300 -2.315 1.00 90.69 86 LYS A C 1
ATOM 653 O O . LYS A 1 86 ? -2.044 9.559 -1.385 1.00 90.69 86 LYS A O 1
ATOM 658 N N . THR A 1 87 ? -2.184 10.106 -3.555 1.00 91.94 87 THR A N 1
ATOM 659 C CA . THR A 1 87 ? -3.098 9.010 -3.924 1.00 91.94 87 THR A CA 1
ATOM 660 C C . THR A 1 87 ? -2.528 7.627 -3.615 1.00 91.94 87 THR A C 1
ATOM 662 O O . THR A 1 87 ? -3.238 6.765 -3.100 1.00 91.94 87 THR A O 1
ATOM 665 N N . ALA A 1 88 ? -1.233 7.424 -3.849 1.00 94.75 88 ALA A N 1
ATOM 666 C CA . ALA A 1 88 ? -0.571 6.153 -3.594 1.00 94.75 88 ALA A CA 1
ATOM 667 C C . ALA A 1 88 ? -0.148 5.988 -2.123 1.00 94.75 88 ALA A C 1
ATOM 669 O O . ALA A 1 88 ? -0.194 4.880 -1.604 1.00 94.75 88 ALA A O 1
ATOM 670 N N . ALA A 1 89 ? 0.234 7.066 -1.429 1.00 95.94 89 ALA A N 1
ATOM 671 C CA . ALA A 1 89 ? 0.896 7.006 -0.122 1.00 95.94 89 ALA A CA 1
ATOM 672 C C . ALA A 1 89 ? -0.026 7.236 1.090 1.00 95.94 89 ALA A C 1
ATOM 674 O O . ALA A 1 89 ? 0.318 6.836 2.206 1.00 95.94 89 ALA A O 1
ATOM 675 N N . LEU A 1 90 ? -1.196 7.872 0.928 1.00 94.56 90 LEU A N 1
ATOM 676 C CA . LEU A 1 90 ? -1.985 8.361 2.072 1.00 94.56 90 LEU A CA 1
ATOM 677 C C . LEU A 1 90 ? -2.444 7.253 3.032 1.00 94.56 90 LEU A C 1
ATOM 679 O O . LEU A 1 90 ? -2.609 7.497 4.230 1.00 94.56 90 LEU A O 1
ATOM 683 N N . PHE A 1 91 ? -2.602 6.021 2.544 1.00 94.44 91 PHE A N 1
ATOM 684 C CA . PHE A 1 91 ? -2.958 4.875 3.382 1.00 94.44 91 PHE A CA 1
ATOM 685 C C . PHE A 1 91 ? -1.940 4.613 4.508 1.00 94.44 91 PHE A C 1
ATOM 687 O O . PHE A 1 91 ? -2.342 4.117 5.560 1.00 94.44 91 PHE A O 1
ATOM 694 N N . LEU A 1 92 ? -0.665 4.990 4.335 1.00 94.75 92 LEU A N 1
ATOM 695 C CA . LEU A 1 92 ? 0.391 4.831 5.343 1.00 94.75 92 LEU A CA 1
ATOM 696 C C . LEU A 1 92 ? 0.145 5.699 6.583 1.00 94.75 92 LEU A C 1
ATOM 698 O O . LEU A 1 92 ? 0.364 5.258 7.709 1.00 94.75 92 LEU A O 1
ATOM 702 N N . SER A 1 93 ? -0.342 6.928 6.396 1.00 91.62 93 SER A N 1
ATOM 703 C CA . SER A 1 93 ? -0.642 7.845 7.505 1.00 91.62 93 SER A CA 1
ATOM 704 C C . SER A 1 93 ? -2.082 7.718 8.010 1.00 91.62 93 SER A C 1
ATOM 706 O O . SER A 1 93 ? -2.345 8.015 9.178 1.00 91.62 93 SER A O 1
ATOM 708 N N . ASN A 1 94 ? -2.995 7.228 7.163 1.00 90.94 94 ASN A N 1
ATOM 709 C CA . ASN A 1 94 ? -4.395 6.970 7.493 1.00 90.94 94 ASN A CA 1
ATOM 710 C C . ASN A 1 94 ? -4.603 5.541 8.033 1.00 90.94 94 ASN A C 1
ATOM 712 O O . ASN A 1 94 ? -4.516 5.290 9.237 1.00 90.94 94 ASN A O 1
ATOM 716 N N . ARG A 1 95 ? -4.876 4.589 7.134 1.00 91.56 95 ARG A N 1
ATOM 717 C CA . ARG A 1 95 ? -5.317 3.224 7.440 1.00 91.56 95 ARG A CA 1
ATOM 718 C C . ARG A 1 95 ? -4.275 2.431 8.219 1.00 91.56 95 ARG A C 1
ATOM 720 O O . ARG A 1 95 ? -4.631 1.672 9.121 1.00 91.56 95 ARG A O 1
ATOM 727 N N . LEU A 1 96 ? -3.008 2.625 7.871 1.00 93.62 96 LEU A N 1
ATOM 728 C CA . LEU A 1 96 ? -1.842 1.985 8.466 1.00 93.62 96 LEU A CA 1
ATOM 729 C C . LEU A 1 96 ? -1.036 2.965 9.324 1.00 93.62 96 LEU A C 1
ATOM 731 O O . LEU A 1 96 ? 0.177 2.829 9.459 1.00 93.62 96 LEU A O 1
ATOM 735 N N . SER A 1 97 ? -1.713 3.929 9.955 1.00 91.44 97 SER A N 1
ATOM 736 C CA . SER A 1 97 ? -1.077 4.852 10.896 1.00 91.44 97 SER A CA 1
ATOM 737 C C . SER A 1 97 ? -0.236 4.089 11.932 1.00 91.44 97 SER A C 1
ATOM 739 O O . SER A 1 97 ? -0.723 3.154 12.581 1.00 91.44 97 SER A O 1
ATOM 741 N N . GLY A 1 98 ? 1.033 4.486 12.067 1.00 91.56 98 GLY A N 1
ATOM 742 C CA . GLY A 1 98 ? 2.014 3.851 12.953 1.00 91.56 98 GLY A CA 1
ATOM 743 C C . GLY A 1 98 ? 2.838 2.720 12.327 1.00 91.56 98 GLY A C 1
ATOM 744 O O . GLY A 1 98 ? 3.565 2.054 13.063 1.00 91.56 98 GLY A O 1
ATOM 745 N N . ILE A 1 99 ? 2.730 2.488 11.013 1.00 95.69 99 ILE A N 1
ATOM 746 C CA . ILE A 1 99 ? 3.607 1.556 10.291 1.00 95.69 99 ILE A CA 1
ATOM 747 C C . ILE A 1 99 ? 5.057 2.047 10.302 1.00 95.69 99 ILE A C 1
ATOM 749 O O . ILE A 1 99 ? 5.322 3.240 10.149 1.00 95.69 99 ILE A O 1
ATOM 753 N N . LYS A 1 100 ? 6.005 1.125 10.487 1.00 96.75 100 LYS A N 1
ATOM 754 C CA . LYS A 1 100 ? 7.438 1.428 10.386 1.00 96.75 100 LYS A CA 1
ATOM 755 C C . LYS A 1 100 ? 7.906 1.261 8.943 1.00 96.75 100 LYS A C 1
ATOM 757 O O . LYS A 1 100 ? 7.633 0.223 8.343 1.00 96.75 100 LYS A O 1
ATOM 762 N N . LEU A 1 101 ? 8.611 2.256 8.412 1.00 96.12 101 LEU A N 1
ATOM 763 C CA . LEU A 1 101 ? 9.208 2.205 7.076 1.00 96.12 101 LEU A CA 1
ATOM 764 C C . LEU A 1 101 ? 10.707 1.911 7.175 1.00 96.12 101 LEU A C 1
ATOM 766 O O . LEU A 1 101 ? 11.375 2.440 8.062 1.00 96.12 101 LEU A O 1
ATOM 770 N N . TYR A 1 102 ? 11.213 1.086 6.263 1.00 95.38 102 TYR A N 1
ATOM 771 C CA . TYR A 1 102 ? 12.619 0.689 6.174 1.00 95.38 102 TYR A CA 1
ATOM 772 C C . TYR A 1 102 ? 13.082 0.682 4.716 1.00 95.38 102 TYR A C 1
ATOM 774 O O . TYR A 1 102 ? 12.279 0.405 3.830 1.00 95.38 102 TYR A O 1
ATOM 782 N N . SER A 1 103 ? 14.367 0.927 4.474 1.00 92.12 103 SER A N 1
ATOM 783 C CA . SER A 1 103 ? 14.984 0.857 3.145 1.00 92.12 103 SER A CA 1
ATOM 784 C C . SER A 1 103 ? 15.904 -0.360 3.051 1.00 92.12 103 SER A C 1
ATOM 786 O O . SER A 1 103 ? 17.125 -0.218 3.061 1.00 92.12 103 SER A O 1
ATOM 788 N N . ASP A 1 104 ? 15.312 -1.553 3.023 1.00 85.75 104 ASP A N 1
ATOM 789 C CA . ASP A 1 104 ? 16.057 -2.806 2.881 1.00 85.75 104 ASP A CA 1
ATOM 790 C C . ASP A 1 104 ? 15.762 -3.395 1.508 1.00 85.75 104 ASP A C 1
ATOM 792 O O . ASP A 1 104 ? 14.592 -3.552 1.149 1.00 85.75 104 ASP A O 1
ATOM 796 N N . GLU A 1 105 ? 16.810 -3.791 0.799 1.00 79.00 105 GLU A N 1
ATOM 797 C CA . GLU A 1 105 ? 16.690 -4.495 -0.472 1.00 79.00 105 GLU A CA 1
ATOM 798 C C . GLU A 1 105 ? 16.232 -5.948 -0.263 1.00 79.00 105 GLU A C 1
ATOM 800 O O . GLU A 1 105 ? 16.404 -6.570 0.803 1.00 79.00 105 GLU A O 1
ATOM 805 N N . ILE A 1 106 ? 15.587 -6.484 -1.292 1.00 79.75 106 ILE A N 1
ATOM 806 C CA . ILE A 1 106 ? 15.330 -7.905 -1.454 1.00 79.75 106 ILE A CA 1
ATOM 807 C C . ILE A 1 106 ? 16.498 -8.451 -2.277 1.00 79.75 106 ILE A C 1
ATOM 809 O O . ILE A 1 106 ? 16.670 -8.098 -3.437 1.00 79.75 106 ILE A O 1
ATOM 813 N N . VAL A 1 107 ? 17.318 -9.288 -1.645 1.00 65.56 107 VAL A N 1
ATOM 814 C CA . VAL A 1 107 ? 18.467 -9.933 -2.282 1.00 65.56 107 VAL A CA 1
ATOM 815 C C . VAL A 1 107 ? 18.079 -11.369 -2.596 1.00 65.56 107 VAL A C 1
ATOM 817 O O . VAL A 1 107 ? 17.602 -12.066 -1.703 1.00 65.56 107 VAL A O 1
ATOM 820 N N . ASP A 1 108 ? 18.324 -11.770 -3.841 1.00 60.25 108 ASP A N 1
ATOM 821 C CA . ASP A 1 108 ? 18.209 -13.136 -4.357 1.00 60.25 108 ASP A CA 1
ATOM 822 C C . ASP A 1 108 ? 16.783 -13.711 -4.326 1.00 60.25 108 ASP A C 1
ATOM 824 O O . ASP A 1 108 ? 16.265 -14.169 -3.305 1.00 60.25 108 ASP A O 1
ATOM 828 N N . ILE A 1 109 ? 16.113 -13.660 -5.478 1.00 58.66 109 ILE A N 1
ATOM 829 C CA . ILE A 1 109 ? 14.715 -14.064 -5.602 1.00 58.66 109 ILE A CA 1
ATOM 830 C C . ILE A 1 109 ? 14.621 -15.131 -6.676 1.00 58.66 109 ILE A C 1
ATOM 832 O O . ILE A 1 109 ? 14.704 -14.866 -7.874 1.00 58.66 109 ILE A O 1
ATOM 836 N N . THR A 1 110 ? 14.407 -16.370 -6.248 1.00 61.12 110 THR A N 1
ATOM 837 C CA . THR A 1 110 ? 13.954 -17.413 -7.162 1.00 61.12 110 THR A CA 1
ATOM 838 C C . THR A 1 110 ? 12.534 -17.054 -7.599 1.00 61.12 110 THR A C 1
ATOM 840 O O . THR A 1 110 ? 11.637 -16.978 -6.762 1.00 61.12 110 THR A O 1
ATOM 843 N N . HIS A 1 111 ? 12.349 -16.764 -8.891 1.00 58.50 111 HIS A N 1
ATOM 844 C CA . HIS A 1 111 ? 11.100 -16.259 -9.473 1.00 58.50 111 HIS A CA 1
ATOM 845 C C . HIS A 1 111 ? 9.872 -17.077 -9.022 1.00 58.50 111 HIS A C 1
ATOM 847 O O . HIS A 1 111 ? 9.722 -18.233 -9.427 1.00 58.50 111 HIS A O 1
ATOM 853 N N . PRO A 1 112 ? 8.979 -16.508 -8.198 1.00 61.19 112 PRO A N 1
ATOM 854 C CA . PRO A 1 112 ? 7.862 -17.255 -7.634 1.00 61.19 112 PRO A CA 1
ATOM 855 C C . PRO A 1 112 ? 6.704 -17.437 -8.621 1.00 61.19 112 PRO A C 1
ATOM 857 O O . PRO A 1 112 ? 6.456 -16.601 -9.487 1.00 61.19 112 PRO A O 1
ATOM 860 N N . ALA A 1 113 ? 5.935 -18.512 -8.430 1.00 60.69 113 ALA A N 1
ATOM 861 C CA . ALA A 1 113 ? 4.790 -18.889 -9.267 1.00 60.69 113 ALA A CA 1
ATOM 862 C C . ALA A 1 113 ? 3.562 -17.959 -9.141 1.00 60.69 113 ALA A C 1
ATOM 864 O O . ALA A 1 113 ? 2.651 -18.023 -9.965 1.00 60.69 113 ALA A O 1
ATOM 865 N N . ILE A 1 114 ? 3.505 -17.109 -8.107 1.00 72.69 114 ILE A N 1
ATOM 866 C CA . ILE A 1 114 ? 2.349 -16.248 -7.824 1.00 72.69 114 ILE A CA 1
ATOM 867 C C . ILE A 1 114 ? 2.524 -14.907 -8.531 1.00 72.69 114 ILE A C 1
ATOM 869 O O . ILE A 1 114 ? 3.407 -14.123 -8.174 1.00 72.69 114 ILE A O 1
ATOM 873 N N . LYS A 1 115 ? 1.632 -14.637 -9.487 1.00 85.62 115 LYS A N 1
ATOM 874 C CA . LYS A 1 115 ? 1.585 -13.388 -10.241 1.00 85.62 115 LYS A CA 1
ATOM 875 C C . LYS A 1 115 ? 0.201 -12.755 -10.149 1.00 85.62 115 LYS A C 1
ATOM 877 O O . LYS A 1 115 ? -0.753 -13.280 -10.713 1.00 85.62 115 LYS A O 1
ATOM 882 N N . ASP A 1 116 ? 0.107 -11.621 -9.460 1.00 94.88 116 ASP A N 1
ATOM 883 C CA . ASP A 1 116 ? -1.097 -10.783 -9.476 1.00 94.88 116 ASP A CA 1
ATOM 884 C C . ASP A 1 116 ? -0.920 -9.637 -10.478 1.00 94.88 116 ASP A C 1
ATOM 886 O O . ASP A 1 116 ? 0.194 -9.150 -10.678 1.00 94.88 116 ASP A O 1
ATOM 890 N N . ILE A 1 117 ? -2.013 -9.174 -11.085 1.00 96.62 117 ILE A N 1
ATOM 891 C CA . ILE A 1 117 ? -2.020 -7.995 -11.960 1.00 96.62 117 ILE A CA 1
ATOM 892 C C . ILE A 1 117 ? -3.014 -6.989 -11.386 1.00 96.62 117 ILE A C 1
ATOM 894 O O . ILE A 1 117 ? -4.178 -7.325 -11.182 1.00 96.62 117 ILE A O 1
ATOM 898 N N . ILE A 1 118 ? -2.554 -5.767 -11.115 1.00 97.62 118 ILE A N 1
ATOM 899 C CA . ILE A 1 118 ? -3.360 -4.704 -10.498 1.00 97.62 118 ILE A CA 1
ATOM 900 C C . ILE A 1 118 ? -3.119 -3.352 -11.175 1.00 97.62 118 ILE A C 1
ATOM 902 O O . ILE A 1 118 ? -2.120 -3.156 -11.863 1.00 97.62 118 ILE A O 1
ATOM 906 N N . THR A 1 119 ? -4.003 -2.388 -10.931 1.00 97.31 119 THR A N 1
ATOM 907 C CA . THR A 1 119 ? -3.856 -0.986 -11.354 1.00 97.31 119 THR A CA 1
ATOM 908 C C . THR A 1 119 ? -3.776 -0.060 -10.134 1.00 97.31 119 THR A C 1
ATOM 910 O O . THR A 1 119 ? -4.308 -0.407 -9.076 1.00 97.31 119 THR A O 1
ATOM 913 N N . PRO A 1 120 ? -3.169 1.137 -10.250 1.00 96.44 120 PRO A N 1
ATOM 914 C CA . PRO A 1 120 ? -3.220 2.153 -9.204 1.00 96.44 120 PRO A CA 1
ATOM 915 C C . PRO A 1 120 ? -4.649 2.465 -8.751 1.00 96.44 120 PRO A C 1
ATOM 917 O O . PRO A 1 120 ? -5.577 2.544 -9.556 1.00 96.44 120 PRO A O 1
ATOM 920 N N . TYR A 1 121 ? -4.822 2.674 -7.447 1.00 93.12 121 TYR A N 1
ATOM 921 C CA . TYR A 1 121 ? -6.118 3.027 -6.874 1.00 93.12 121 TYR A CA 1
ATOM 922 C C . TYR A 1 121 ? -6.497 4.459 -7.256 1.00 93.12 121 TYR A C 1
ATOM 924 O O . TYR A 1 121 ? -5.708 5.381 -7.062 1.00 93.12 121 TYR A O 1
ATOM 932 N N . ALA A 1 122 ? -7.739 4.663 -7.701 1.00 90.00 122 ALA A N 1
ATOM 933 C CA . ALA A 1 122 ? -8.260 6.001 -7.985 1.00 90.00 122 ALA A CA 1
ATOM 934 C C . ALA A 1 122 ? -8.396 6.864 -6.715 1.00 90.00 122 ALA A C 1
ATOM 936 O O . ALA A 1 122 ? -8.211 8.078 -6.757 1.00 90.00 122 ALA A O 1
ATOM 937 N N . SER A 1 123 ? -8.713 6.239 -5.573 1.00 88.88 123 SER A N 1
ATOM 938 C CA . SER A 1 123 ? -8.909 6.932 -4.296 1.00 88.88 123 SER A CA 1
ATOM 939 C C . SER A 1 123 ? -7.707 6.769 -3.355 1.00 88.88 123 SER A C 1
ATOM 941 O O . SER A 1 123 ? -7.266 5.633 -3.124 1.00 88.88 123 SER A O 1
ATOM 943 N N . PRO A 1 124 ? -7.240 7.858 -2.706 1.00 88.50 124 PRO A N 1
ATOM 944 C CA . PRO A 1 124 ? -6.202 7.801 -1.673 1.00 88.50 124 PRO A CA 1
ATOM 945 C C . PRO A 1 124 ? -6.635 7.039 -0.414 1.00 88.50 124 PRO A C 1
ATOM 947 O O . PRO A 1 124 ? -5.799 6.591 0.372 1.00 88.50 124 PRO A O 1
ATOM 950 N N . TYR A 1 125 ? -7.944 6.924 -0.188 1.00 88.00 125 TYR A N 1
ATOM 951 C CA . TYR A 1 125 ? -8.498 6.326 1.016 1.00 88.00 125 TYR A CA 1
ATOM 952 C C . TYR A 1 125 ? -8.948 4.891 0.738 1.00 88.00 125 TYR A C 1
ATOM 954 O O . TYR A 1 125 ? -9.709 4.665 -0.207 1.00 88.00 125 TYR A O 1
ATOM 962 N N . PRO A 1 126 ? -8.525 3.917 1.560 1.00 84.44 126 PRO A N 1
ATOM 963 C CA . PRO A 1 126 ? -9.139 2.598 1.570 1.00 84.44 126 PRO A CA 1
ATOM 964 C C . PRO A 1 126 ? -10.629 2.698 1.885 1.00 84.44 126 PRO A C 1
ATOM 966 O O . PRO A 1 126 ? -11.031 3.436 2.791 1.00 84.44 126 PRO A O 1
ATOM 969 N N . THR A 1 127 ? -11.422 1.954 1.126 1.00 86.12 127 THR A N 1
ATOM 970 C CA . THR A 1 127 ? -12.869 1.864 1.282 1.00 86.12 127 THR A CA 1
ATOM 971 C C . THR A 1 127 ? -13.259 0.579 2.002 1.00 86.12 127 THR A C 1
ATOM 973 O O . THR A 1 127 ? -12.494 -0.383 2.045 1.00 86.12 127 THR A O 1
ATOM 976 N N . PHE A 1 128 ? -14.446 0.566 2.595 1.00 85.62 128 PHE A N 1
ATOM 977 C CA . PHE A 1 128 ? -15.079 -0.642 3.115 1.00 85.62 128 PHE A CA 1
ATOM 978 C C . PHE A 1 128 ? -16.594 -0.543 2.956 1.00 85.62 128 PHE A C 1
ATOM 980 O O . PHE A 1 128 ? -17.153 0.556 2.933 1.00 85.62 128 PHE A O 1
ATOM 987 N N . GLU A 1 129 ? -17.244 -1.698 2.862 1.00 85.81 129 GLU A N 1
ATOM 988 C CA . GLU A 1 129 ? -18.693 -1.783 2.728 1.00 85.81 129 GLU A CA 1
ATOM 989 C C . GLU A 1 129 ? -19.394 -1.692 4.079 1.00 85.81 129 GLU A C 1
ATOM 991 O O . GLU A 1 129 ? -19.005 -2.326 5.066 1.00 85.81 129 GLU A O 1
ATOM 996 N N . VAL A 1 130 ? -20.474 -0.917 4.106 1.00 84.31 130 VAL A N 1
ATOM 997 C CA . VAL A 1 130 ? -21.399 -0.833 5.232 1.00 84.31 130 VAL A CA 1
ATOM 998 C C . VAL A 1 130 ? -22.800 -1.106 4.714 1.00 84.31 130 VAL A C 1
ATOM 1000 O O . VAL A 1 130 ? -23.323 -0.335 3.917 1.00 84.31 130 VAL A O 1
ATOM 1003 N N . ALA A 1 131 ? -23.441 -2.164 5.219 1.00 79.56 131 ALA A N 1
ATOM 1004 C CA . ALA A 1 131 ? -24.718 -2.674 4.708 1.00 79.56 131 ALA A CA 1
ATOM 1005 C C . ALA A 1 131 ? -25.799 -1.596 4.485 1.00 79.56 131 ALA A C 1
ATOM 1007 O O . ALA A 1 131 ? -26.551 -1.668 3.521 1.00 79.56 131 ALA A O 1
ATOM 1008 N N . LYS A 1 132 ? -25.868 -0.582 5.358 1.00 78.44 132 LYS A N 1
ATOM 1009 C CA . LYS A 1 132 ? -26.885 0.483 5.302 1.00 78.44 132 LYS A CA 1
ATOM 1010 C C . LYS A 1 132 ? -26.415 1.798 4.671 1.00 78.44 132 LYS A C 1
ATOM 1012 O O . LYS A 1 132 ? -27.240 2.672 4.415 1.00 78.44 132 LYS A O 1
ATOM 1017 N N . LEU A 1 133 ? -25.113 1.972 4.449 1.00 77.88 133 LEU A N 1
ATOM 1018 C CA . LEU A 1 133 ? -24.529 3.229 3.959 1.00 77.88 133 LEU A CA 1
ATOM 1019 C C . LEU A 1 133 ? -23.777 3.078 2.626 1.00 77.88 133 LEU A C 1
ATOM 1021 O O . LEU A 1 133 ? -23.419 4.090 2.027 1.00 77.88 133 LEU A O 1
ATOM 1025 N N . GLY A 1 134 ? -23.569 1.844 2.160 1.00 84.56 134 GLY A N 1
ATOM 1026 C CA . GLY A 1 134 ? -22.751 1.518 0.995 1.00 84.56 134 GLY A CA 1
ATOM 1027 C C . GLY A 1 134 ? -21.252 1.643 1.274 1.00 84.56 134 GLY A C 1
ATOM 1028 O O . GLY A 1 134 ? -20.802 1.560 2.422 1.00 84.56 134 GLY A O 1
ATOM 1029 N N . THR A 1 135 ? -20.484 1.861 0.210 1.00 86.56 135 THR A N 1
ATOM 1030 C CA . THR A 1 135 ? -19.031 2.019 0.252 1.00 86.56 135 THR A CA 1
ATOM 1031 C C . THR A 1 135 ? -18.630 3.319 0.950 1.00 86.56 135 THR A C 1
ATOM 1033 O O . THR A 1 135 ? -18.971 4.416 0.503 1.00 86.56 135 THR A O 1
ATOM 1036 N N . ILE A 1 136 ? -17.842 3.221 2.022 1.00 87.44 136 ILE A N 1
ATOM 1037 C CA . ILE A 1 136 ? -17.349 4.375 2.785 1.00 87.44 136 ILE A CA 1
ATOM 1038 C C . ILE A 1 136 ? -15.825 4.434 2.746 1.00 87.44 136 ILE A C 1
ATOM 1040 O O . ILE A 1 136 ? -15.145 3.421 2.885 1.00 87.44 136 ILE A O 1
ATOM 1044 N N . ALA A 1 137 ? -15.289 5.651 2.644 1.00 88.50 137 ALA A N 1
ATOM 1045 C CA . ALA A 1 137 ? -13.890 5.974 2.901 1.00 88.50 137 ALA A CA 1
ATOM 1046 C C . ALA A 1 137 ? -13.764 6.872 4.143 1.00 88.50 137 ALA A C 1
ATOM 1048 O O . ALA A 1 137 ? -14.550 7.799 4.333 1.00 88.50 137 ALA A O 1
ATOM 1049 N N . ILE A 1 138 ? -12.742 6.641 4.974 1.00 87.31 138 ILE A N 1
ATOM 1050 C CA . ILE A 1 138 ? -12.473 7.471 6.159 1.00 87.31 138 ILE A CA 1
ATOM 1051 C C . ILE A 1 138 ? -11.273 8.383 5.899 1.00 87.31 138 ILE A C 1
ATOM 1053 O O . ILE A 1 138 ? -10.132 7.925 5.805 1.00 87.31 138 ILE A O 1
ATOM 1057 N N . SER A 1 139 ? -11.512 9.694 5.854 1.00 88.38 139 SER A N 1
ATOM 1058 C CA . SER A 1 139 ? -10.449 10.682 5.656 1.00 88.38 139 SER A CA 1
ATOM 1059 C C . SER A 1 139 ? -9.565 10.879 6.897 1.00 88.38 139 SER A C 1
ATOM 1061 O O . SER A 1 139 ? -9.947 10.552 8.024 1.00 88.38 139 SER A O 1
ATOM 1063 N N . ASN A 1 140 ? -8.378 11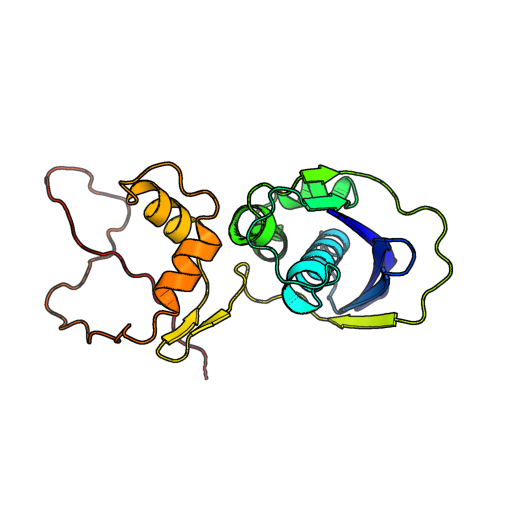.472 6.714 1.00 85.62 140 ASN A N 1
ATOM 1064 C CA . ASN A 1 140 ? -7.513 11.862 7.839 1.00 85.62 140 ASN A CA 1
ATOM 1065 C C . ASN A 1 140 ? -8.197 12.880 8.755 1.00 85.62 140 ASN A C 1
ATOM 1067 O O . ASN A 1 140 ? -8.104 12.763 9.975 1.00 85.62 140 ASN A O 1
ATOM 1071 N N . HIS A 1 141 ? -8.927 13.838 8.176 1.00 85.75 141 HIS A N 1
ATOM 1072 C CA . HIS A 1 141 ? -9.670 14.823 8.954 1.00 85.75 141 HIS A CA 1
ATOM 1073 C C . HIS A 1 141 ? -10.763 14.156 9.799 1.00 85.75 141 HIS A C 1
ATOM 1075 O O . HIS A 1 141 ? -10.854 14.417 10.997 1.00 85.75 141 HIS A O 1
ATOM 1081 N N . ALA A 1 142 ? -11.539 13.235 9.214 1.00 86.94 142 ALA A N 1
ATOM 1082 C CA . ALA A 1 142 ? -12.547 12.472 9.948 1.00 86.94 142 ALA A CA 1
ATOM 1083 C C . ALA A 1 142 ? -11.916 11.679 11.105 1.00 86.94 142 ALA A C 1
ATOM 1085 O O . ALA A 1 142 ? -12.417 11.718 12.229 1.00 86.94 142 ALA A O 1
ATOM 1086 N N . MET A 1 143 ? -10.766 11.042 10.863 1.00 88.38 143 MET A N 1
ATOM 1087 C CA . MET A 1 143 ? -10.018 10.312 11.888 1.00 88.38 143 MET A CA 1
ATOM 1088 C C . MET A 1 143 ? -9.516 11.219 13.021 1.00 88.38 143 MET A C 1
ATOM 1090 O O . MET A 1 143 ? -9.632 10.873 14.196 1.00 88.38 143 MET A O 1
ATOM 1094 N N . GLN A 1 144 ? -8.976 12.394 12.691 1.00 86.50 144 GLN A N 1
ATOM 1095 C CA . GLN A 1 144 ? -8.508 13.371 13.675 1.00 86.50 144 GLN A CA 1
ATOM 1096 C C . GLN A 1 144 ? -9.665 13.884 14.536 1.00 86.50 144 GLN A C 1
ATOM 1098 O O . GLN A 1 144 ? -9.571 13.899 15.763 1.00 86.50 144 GLN A O 1
ATOM 1103 N N . ARG A 1 145 ? -10.779 14.251 13.899 1.00 87.44 145 ARG A N 1
ATOM 1104 C CA . ARG A 1 145 ? -11.994 14.699 14.583 1.00 87.44 145 ARG A CA 1
ATOM 1105 C C . ARG A 1 145 ? -12.576 13.619 15.490 1.00 87.44 145 ARG A C 1
ATOM 1107 O O . ARG A 1 145 ? -13.019 13.930 16.592 1.00 87.44 145 ARG A O 1
ATOM 1114 N N . TYR A 1 146 ? -12.558 12.364 15.048 1.00 87.94 146 TYR A N 1
ATOM 1115 C CA . TYR A 1 146 ? -12.988 11.227 15.856 1.00 87.94 146 TYR A CA 1
ATOM 1116 C C . TYR A 1 146 ? -12.146 11.089 17.129 1.00 87.94 146 TYR A C 1
ATOM 1118 O O . TYR A 1 146 ? -12.699 11.034 18.225 1.00 87.94 146 TYR A O 1
ATOM 1126 N N . ARG A 1 147 ? -10.812 11.135 16.999 1.00 84.88 147 ARG A N 1
ATOM 1127 C CA . ARG A 1 147 ? -9.886 11.081 18.143 1.00 84.88 147 ARG A CA 1
ATOM 1128 C C . ARG A 1 147 ? -10.115 12.228 19.130 1.00 84.88 147 ARG A C 1
ATOM 1130 O O . ARG A 1 147 ? -10.189 11.980 20.323 1.00 84.88 147 ARG A O 1
ATOM 1137 N N . GLN A 1 148 ? -10.281 13.459 18.642 1.00 85.06 148 GLN A N 1
ATOM 1138 C CA . GLN A 1 148 ? -10.499 14.645 19.487 1.00 85.06 148 GLN A CA 1
ATOM 1139 C C . GLN A 1 148 ? -11.791 14.584 20.311 1.00 85.06 148 GLN A C 1
ATOM 1141 O O . GLN A 1 148 ? -11.854 15.137 21.404 1.00 85.06 148 GLN A O 1
ATOM 1146 N N . ARG A 1 149 ? -12.846 13.962 19.774 1.00 83.06 149 ARG A N 1
ATOM 1147 C CA . ARG A 1 149 ? -14.165 13.909 20.426 1.00 83.06 149 ARG A CA 1
ATOM 1148 C C . ARG A 1 149 ? -14.315 12.738 21.388 1.00 83.06 149 ARG A C 1
ATOM 1150 O O . ARG A 1 149 ? -15.276 12.709 22.155 1.00 83.06 149 ARG A O 1
ATOM 1157 N N . HIS A 1 150 ? -13.402 11.774 21.350 1.00 76.38 150 HIS A N 1
ATOM 1158 C CA . HIS A 1 150 ? -13.463 10.620 22.227 1.00 76.38 150 HIS A CA 1
ATOM 1159 C C . HIS A 1 150 ? -12.998 11.014 23.632 1.00 76.38 150 HIS A C 1
ATOM 1161 O O . HIS A 1 150 ? -11.815 11.216 23.877 1.00 76.38 150 HIS A O 1
ATOM 1167 N N . LYS A 1 151 ? -13.953 11.162 24.556 1.00 63.84 151 LYS A N 1
ATOM 1168 C CA . LYS A 1 151 ? -13.699 11.634 25.929 1.00 63.84 151 LYS A CA 1
ATOM 1169 C C . LYS A 1 151 ? -13.142 10.554 26.868 1.00 63.84 151 LYS A C 1
ATOM 1171 O O . LYS A 1 151 ? -12.619 10.887 27.924 1.00 63.84 151 LYS A O 1
ATOM 1176 N N . GLN A 1 152 ? -13.269 9.272 26.516 1.00 58.91 152 GLN A N 1
ATOM 1177 C CA . GLN A 1 152 ? -12.839 8.147 27.353 1.00 58.91 152 GLN A CA 1
ATOM 1178 C C . GLN A 1 152 ? -11.505 7.579 26.869 1.00 58.91 152 GLN A C 1
ATOM 1180 O O . GLN A 1 152 ? -11.489 6.764 25.947 1.00 58.91 152 GLN A O 1
ATOM 1185 N N . GLY A 1 153 ? -10.414 7.999 27.512 1.00 59.47 153 GLY A N 1
ATOM 1186 C CA . GLY A 1 153 ? -9.088 7.396 27.375 1.00 59.47 153 GLY A CA 1
ATOM 1187 C C . GLY A 1 153 ? -8.494 7.387 25.962 1.00 59.47 153 GLY A C 1
ATOM 1188 O O . GLY A 1 153 ? -9.090 7.827 24.978 1.00 59.47 153 GLY A O 1
ATOM 1189 N N . ASP A 1 154 ? -7.272 6.872 25.873 1.00 65.38 154 ASP A N 1
ATOM 1190 C CA . ASP A 1 154 ? -6.543 6.775 24.614 1.00 65.38 154 ASP A CA 1
ATOM 1191 C C . ASP A 1 154 ? -7.113 5.621 23.769 1.00 65.38 154 ASP A C 1
ATOM 1193 O O . ASP A 1 154 ? -7.057 4.447 24.154 1.00 65.38 154 ASP A O 1
ATOM 1197 N N . ILE A 1 155 ? -7.695 5.925 22.602 1.00 74.56 155 ILE A N 1
ATOM 1198 C CA . ILE A 1 155 ? -8.253 4.882 21.731 1.00 74.56 155 ILE A CA 1
ATOM 1199 C C . ILE A 1 155 ? -7.099 4.082 21.119 1.00 74.56 155 ILE A C 1
ATOM 1201 O O . ILE A 1 155 ? -6.402 4.553 20.216 1.00 74.56 155 ILE A O 1
ATOM 1205 N N . ARG A 1 156 ? -6.937 2.822 21.541 1.00 74.12 156 ARG A N 1
ATOM 1206 C CA . ARG A 1 156 ? -5.859 1.938 21.060 1.00 74.12 156 ARG A CA 1
ATOM 1207 C C . ARG A 1 156 ? -5.828 1.798 19.530 1.00 74.12 156 ARG A C 1
ATOM 1209 O O . ARG A 1 156 ? -4.745 1.830 18.946 1.00 74.12 156 ARG A O 1
ATOM 1216 N N . ASN A 1 157 ? -6.998 1.661 18.892 1.00 80.56 157 ASN A N 1
ATOM 1217 C CA . ASN A 1 157 ? -7.160 1.529 17.435 1.00 80.56 157 ASN A CA 1
ATOM 1218 C C . ASN A 1 157 ? -8.338 2.385 16.912 1.00 80.56 157 ASN A C 1
ATOM 1220 O O . ASN A 1 157 ? -9.444 1.869 16.739 1.00 80.56 157 ASN A O 1
ATOM 1224 N N . PRO A 1 158 ? -8.116 3.683 16.631 1.00 84.75 158 PRO A N 1
ATOM 1225 C CA . PRO A 1 158 ? -9.175 4.617 16.240 1.00 84.75 158 PRO A CA 1
ATOM 1226 C C . PRO A 1 158 ? -9.895 4.232 14.944 1.00 84.75 158 PRO A C 1
ATOM 1228 O O . PRO A 1 158 ? -11.113 4.344 14.866 1.00 84.75 158 PRO A O 1
ATOM 1231 N N . TRP A 1 159 ? -9.152 3.728 13.951 1.00 87.62 159 TRP A N 1
ATOM 1232 C CA . TRP A 1 159 ? -9.711 3.345 12.651 1.00 87.62 159 TRP A CA 1
ATOM 1233 C C . TRP A 1 159 ? -10.700 2.185 12.776 1.00 87.62 159 TRP A C 1
ATOM 1235 O O . TRP A 1 159 ? -11.848 2.314 12.368 1.00 87.62 159 TRP A O 1
ATOM 1245 N N . HIS A 1 160 ? -10.288 1.098 13.434 1.00 85.75 160 HIS A N 1
ATOM 1246 C CA . HIS A 1 160 ? -11.154 -0.053 13.700 1.00 85.75 160 HIS A CA 1
ATOM 1247 C C . HIS A 1 160 ? -12.359 0.315 14.582 1.00 85.75 160 HIS A C 1
ATOM 1249 O O . HIS A 1 160 ? -13.468 -0.152 14.344 1.00 85.75 160 HIS A O 1
ATOM 1255 N N . SER A 1 161 ? -12.159 1.165 15.596 1.00 87.81 161 SER A N 1
ATOM 1256 C CA . SER A 1 161 ? -13.251 1.635 16.457 1.00 87.81 161 SER A CA 1
ATOM 1257 C C . SER A 1 161 ? -14.318 2.388 15.657 1.00 87.81 161 SER A C 1
ATOM 1259 O O . SER A 1 161 ? -15.504 2.078 15.765 1.00 87.81 161 SER A O 1
ATOM 1261 N N . LEU A 1 162 ? -13.895 3.318 14.795 1.00 87.56 162 LEU A N 1
ATOM 1262 C CA . LEU A 1 162 ? -14.800 4.066 13.927 1.00 87.56 162 LEU A CA 1
ATOM 1263 C C . LEU A 1 162 ? -15.481 3.160 12.894 1.00 87.56 162 LEU A C 1
ATOM 1265 O O . LEU A 1 162 ? -16.687 3.266 12.702 1.00 87.56 162 LEU A O 1
ATOM 1269 N N . GLN A 1 163 ? -14.744 2.232 12.278 1.00 88.00 163 GLN A N 1
ATOM 1270 C CA . GLN A 1 163 ? -15.320 1.247 11.360 1.00 88.00 163 GLN A CA 1
ATOM 1271 C C . GLN A 1 163 ? -16.428 0.436 12.048 1.00 88.00 163 GLN A C 1
ATOM 1273 O O . GLN A 1 163 ? -17.535 0.356 11.529 1.00 88.00 163 GLN A O 1
ATOM 1278 N N . LYS A 1 164 ? -16.174 -0.096 13.252 1.00 86.75 164 LYS A N 1
ATOM 1279 C CA . LYS A 1 164 ? -17.165 -0.868 14.019 1.00 86.75 164 LYS A CA 1
ATOM 1280 C C . LYS A 1 164 ? -18.418 -0.051 14.341 1.00 86.75 164 LYS A C 1
ATOM 1282 O O . LYS A 1 164 ? -19.519 -0.591 14.297 1.00 86.75 164 LYS A O 1
ATOM 1287 N N . GLN A 1 165 ? -18.258 1.234 14.662 1.00 86.19 165 GLN A N 1
ATOM 1288 C CA . GLN A 1 165 ? -19.390 2.133 14.899 1.00 86.19 165 GLN A CA 1
ATOM 1289 C C . GLN A 1 165 ? -20.206 2.366 13.625 1.00 86.19 165 GLN A C 1
ATOM 1291 O O . GLN A 1 165 ? -21.429 2.301 13.674 1.00 86.19 165 GLN A O 1
ATOM 1296 N N . LEU A 1 166 ? -19.542 2.583 12.487 1.00 86.12 166 LEU A N 1
ATOM 1297 C CA . LEU A 1 166 ? -20.203 2.771 11.192 1.00 86.12 166 LEU A CA 1
ATOM 1298 C C . LEU A 1 166 ? -20.907 1.499 10.705 1.00 86.12 166 LEU A C 1
ATOM 1300 O O . LEU A 1 166 ? -21.951 1.586 10.069 1.00 86.12 166 LEU A O 1
ATOM 1304 N N . SER A 1 167 ? -20.378 0.325 11.045 1.00 84.94 167 SER A N 1
ATOM 1305 C CA . SER A 1 167 ? -20.964 -0.980 10.722 1.00 84.94 167 SER A CA 1
ATOM 1306 C C . SER A 1 167 ? -22.016 -1.462 11.733 1.00 84.94 167 SER A C 1
ATOM 1308 O O . SER A 1 167 ? -22.396 -2.632 11.695 1.00 84.94 167 SER A O 1
ATOM 1310 N N . HIS A 1 168 ? -22.482 -0.616 12.660 1.00 83.88 168 HIS A N 1
ATOM 1311 C CA . HIS A 1 168 ? -23.447 -1.041 13.673 1.00 83.88 168 HIS A CA 1
ATOM 1312 C C . HIS A 1 168 ? -24.817 -1.385 13.040 1.00 83.88 168 HIS A C 1
ATOM 1314 O O . HIS A 1 168 ? -25.344 -0.573 12.278 1.00 83.88 168 HIS A O 1
ATOM 1320 N N . PRO A 1 169 ? -25.452 -2.529 13.377 1.00 78.00 169 PRO A N 1
ATOM 1321 C CA . PRO A 1 169 ? -26.707 -2.961 12.745 1.00 78.00 169 PRO A CA 1
ATOM 1322 C C . PRO A 1 169 ? -27.849 -1.950 12.874 1.00 78.00 169 PRO A C 1
ATOM 1324 O O . PRO A 1 169 ? -28.631 -1.765 11.945 1.00 78.00 169 PRO A O 1
ATOM 1327 N N . ASN A 1 170 ? -27.916 -1.250 14.006 1.00 79.56 170 ASN A N 1
ATOM 1328 C CA . ASN A 1 170 ? -28.961 -0.258 14.292 1.00 79.56 170 ASN A CA 1
ATOM 1329 C C . ASN A 1 170 ? -28.639 1.139 13.744 1.00 79.56 170 ASN A C 1
ATOM 1331 O O . ASN A 1 170 ? -29.325 2.096 14.078 1.00 79.56 170 ASN A O 1
ATOM 1335 N N . LEU A 1 171 ? -27.569 1.292 12.961 1.00 75.69 171 LEU A N 1
ATOM 1336 C CA . LEU A 1 171 ? -27.228 2.585 12.389 1.00 75.69 171 LEU A CA 1
ATOM 1337 C C . LEU A 1 171 ? -28.194 2.888 11.248 1.00 75.69 171 LEU A C 1
ATOM 1339 O O . LEU A 1 171 ? -28.276 2.135 10.283 1.00 75.69 171 LEU A O 1
ATOM 1343 N N . GLU A 1 172 ? -28.952 3.967 11.366 1.00 67.75 172 GLU A N 1
ATOM 1344 C CA . GLU A 1 172 ? -29.946 4.358 10.372 1.00 67.75 172 GLU A CA 1
ATOM 1345 C C . GLU A 1 172 ? -29.529 5.648 9.682 1.00 67.75 172 GLU A C 1
ATOM 1347 O O . GLU A 1 172 ? -28.909 6.538 10.272 1.00 67.75 172 GLU A O 1
ATOM 1352 N N . ARG A 1 173 ? -29.856 5.742 8.393 1.00 63.00 173 ARG A N 1
ATOM 1353 C CA . ARG A 1 173 ? -29.635 6.962 7.631 1.00 63.00 173 ARG A CA 1
ATOM 1354 C C . ARG A 1 173 ? -30.723 7.954 8.017 1.00 63.00 173 ARG A C 1
ATOM 1356 O O . ARG A 1 173 ? -31.838 7.873 7.517 1.00 63.00 173 ARG A O 1
ATOM 1363 N N . LEU A 1 174 ? -30.391 8.898 8.890 1.00 62.50 174 LEU A N 1
ATOM 1364 C CA . LEU A 1 174 ? -31.273 10.029 9.145 1.00 62.50 174 LEU A CA 1
ATOM 1365 C C . LEU A 1 174 ? -31.332 10.898 7.887 1.00 62.50 174 LEU A C 1
ATOM 1367 O O . LEU A 1 174 ? -30.297 11.340 7.374 1.00 62.50 174 LEU A O 1
ATOM 1371 N N . ALA A 1 175 ? -32.542 11.133 7.381 1.00 55.28 175 ALA A N 1
ATOM 1372 C CA . ALA A 1 175 ? -32.766 12.189 6.411 1.00 55.28 175 ALA A CA 1
ATOM 1373 C C . ALA A 1 175 ? -32.400 13.512 7.093 1.00 55.28 175 ALA A C 1
ATOM 1375 O O . ALA A 1 175 ? -32.969 13.876 8.120 1.00 55.28 175 ALA A O 1
ATOM 1376 N N . CYS A 1 176 ? -31.401 14.211 6.561 1.00 48.53 176 CYS A N 1
ATOM 1377 C CA . CYS A 1 176 ? -31.098 15.553 7.031 1.00 48.53 176 CYS A CA 1
ATOM 13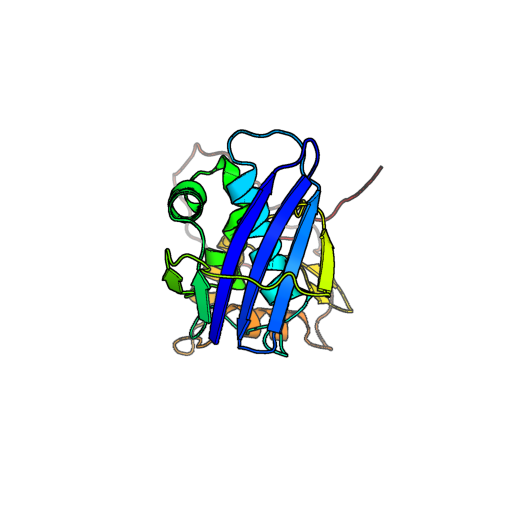78 C C . CYS A 1 176 ? -32.239 16.460 6.553 1.00 48.53 176 CYS A C 1
ATOM 1380 O O . CYS A 1 176 ? -32.300 16.787 5.366 1.00 48.53 176 CYS A O 1
ATOM 1382 N N . HIS A 1 177 ? -33.170 16.815 7.443 1.00 46.00 177 HIS A N 1
ATOM 1383 C CA . HIS A 1 177 ? -34.145 17.865 7.166 1.00 46.00 177 HIS A CA 1
ATOM 1384 C C . HIS A 1 177 ? -33.369 19.169 6.927 1.00 46.00 177 HIS A C 1
ATOM 1386 O O . HIS A 1 177 ? -32.569 19.598 7.759 1.00 46.00 177 HIS A O 1
ATOM 1392 N N . GLN A 1 178 ? -33.530 19.732 5.730 1.00 42.81 178 GLN A N 1
ATOM 1393 C CA . GLN A 1 178 ? -32.747 20.842 5.186 1.00 42.81 178 GLN A CA 1
ATOM 1394 C C . GLN A 1 178 ? -33.075 22.197 5.842 1.00 42.81 178 GLN A C 1
ATOM 1396 O O . GLN A 1 178 ? -33.406 23.146 5.143 1.00 42.81 178 GLN A O 1
ATOM 1401 N N . GLU A 1 179 ? -32.966 22.331 7.163 1.00 43.19 179 GLU A N 1
ATOM 1402 C CA . GLU A 1 179 ? -33.120 23.645 7.821 1.00 43.19 179 GLU A CA 1
ATOM 1403 C C . GLU A 1 179 ? -31.788 24.273 8.251 1.00 43.19 179 GLU A C 1
ATOM 1405 O O . GLU A 1 179 ? -31.719 25.462 8.549 1.00 43.19 179 GLU A O 1
ATOM 1410 N N . HIS A 1 180 ? -30.682 23.530 8.157 1.00 39.31 180 HIS A N 1
ATOM 1411 C CA . HIS A 1 180 ? -29.340 24.078 8.351 1.00 39.31 180 HIS A CA 1
ATOM 1412 C C . HIS A 1 180 ? -28.435 23.734 7.169 1.00 39.31 180 HIS A C 1
ATOM 1414 O O . HIS A 1 180 ? -27.617 22.813 7.212 1.00 39.31 180 HIS A O 1
ATOM 1420 N N . VAL A 1 181 ? -28.576 24.511 6.093 1.00 34.19 181 VAL A N 1
ATOM 1421 C CA . VAL A 1 181 ? -27.556 24.615 5.044 1.00 34.19 181 VAL A CA 1
ATOM 1422 C C . VAL A 1 181 ? -26.270 25.115 5.708 1.00 34.19 181 VAL A C 1
ATOM 1424 O O . VAL A 1 181 ? -26.134 26.296 6.025 1.00 34.19 181 VAL A O 1
ATOM 1427 N N . PHE A 1 182 ? -25.322 24.209 5.951 1.00 33.62 182 PHE A N 1
ATOM 1428 C CA . PHE A 1 182 ? -23.960 24.567 6.336 1.00 33.62 182 PHE A CA 1
ATOM 1429 C C . PHE A 1 182 ? -23.333 25.348 5.175 1.00 33.62 182 PHE A C 1
ATOM 1431 O O . PHE A 1 182 ? -22.883 24.759 4.193 1.00 33.62 182 PHE A O 1
ATOM 1438 N N . LYS A 1 183 ? -23.323 26.682 5.276 1.00 30.12 183 LYS A N 1
ATOM 1439 C CA . LYS A 1 183 ? -22.554 27.544 4.375 1.00 30.12 183 LYS A CA 1
ATOM 1440 C C . LYS A 1 183 ? -21.082 27.142 4.472 1.00 30.12 183 LYS A C 1
ATOM 1442 O O . LYS A 1 183 ? -20.472 27.215 5.537 1.00 30.12 183 LYS A O 1
ATOM 1447 N N . SER A 1 184 ? -20.511 26.708 3.355 1.00 28.34 184 SER A N 1
ATOM 1448 C CA . SER A 1 184 ? -19.067 26.673 3.167 1.00 28.34 184 SER A CA 1
ATOM 1449 C C . SER A 1 184 ? -18.562 28.114 3.212 1.00 28.34 184 SER A C 1
ATOM 1451 O O . SER A 1 184 ? -18.781 28.870 2.268 1.00 28.34 184 SER A O 1
ATOM 1453 N N . TYR A 1 185 ? -17.934 28.517 4.313 1.00 26.62 185 TYR A N 1
ATOM 1454 C CA . TYR A 1 185 ? -17.247 29.801 4.373 1.00 26.62 185 TYR A CA 1
ATOM 1455 C C . TYR A 1 185 ? -15.940 29.687 3.583 1.00 26.62 185 TYR A C 1
ATOM 1457 O O . TYR A 1 185 ? -15.051 28.910 3.939 1.00 26.62 185 TYR A O 1
ATOM 1465 N N . SER A 1 186 ? -15.844 30.440 2.489 1.00 26.38 186 SER A N 1
ATOM 1466 C CA . SER A 1 186 ? -14.572 30.814 1.878 1.00 26.38 186 SER A CA 1
ATOM 1467 C C . SER A 1 186 ? -13.752 31.625 2.883 1.00 26.38 186 SER A C 1
ATOM 1469 O O . SER A 1 186 ? -14.298 32.380 3.685 1.00 26.38 186 SER A O 1
ATOM 1471 N N . VAL A 1 187 ? -12.436 31.428 2.863 1.00 33.62 187 VAL A N 1
ATOM 1472 C CA . VAL A 1 187 ? -11.467 32.049 3.772 1.00 33.62 187 VAL A CA 1
ATOM 1473 C C . VAL A 1 187 ? -11.373 33.555 3.508 1.00 33.62 187 VAL A C 1
ATOM 1475 O O . VAL A 1 187 ? -10.495 33.987 2.778 1.00 33.62 187 VAL A O 1
ATOM 1478 N N . THR A 1 188 ? -12.271 34.332 4.108 1.00 30.98 188 THR A N 1
ATOM 1479 C CA . THR A 1 188 ? -12.114 35.761 4.433 1.00 30.98 188 THR A CA 1
ATOM 1480 C C . THR A 1 188 ? -13.344 36.184 5.227 1.00 30.98 188 THR A C 1
ATOM 1482 O O . THR A 1 188 ? -14.373 36.449 4.630 1.00 30.98 188 THR A O 1
ATOM 1485 N N . GLU A 1 189 ? -13.248 36.148 6.561 1.00 27.47 189 GLU A N 1
ATOM 1486 C CA . GLU A 1 189 ? -14.045 36.899 7.559 1.00 27.47 189 GLU A CA 1
ATOM 1487 C C . GLU A 1 189 ? -13.997 36.144 8.894 1.00 27.47 189 GLU A C 1
ATOM 1489 O O . GLU A 1 189 ? -14.909 35.432 9.310 1.00 27.47 189 GLU A O 1
ATOM 1494 N N . ALA A 1 190 ? -12.858 36.268 9.573 1.00 38.28 190 ALA A N 1
ATOM 1495 C CA . ALA A 1 190 ? -12.744 35.922 10.979 1.00 38.28 190 ALA A CA 1
ATOM 1496 C C . ALA A 1 190 ? -13.130 37.156 11.793 1.00 38.28 190 ALA A C 1
ATOM 1498 O O . ALA A 1 190 ? -12.304 38.046 11.962 1.00 38.28 190 ALA A O 1
ATOM 1499 N N . SER A 1 191 ? -14.368 37.231 12.281 1.00 30.67 191 SER A N 1
ATOM 1500 C CA . SER A 1 191 ? -14.755 38.128 13.377 1.00 30.67 191 SER A CA 1
ATOM 1501 C C . SER A 1 191 ? -16.109 37.707 13.941 1.00 30.67 191 SER A C 1
ATOM 1503 O O . SER A 1 191 ? -17.119 37.793 13.260 1.00 30.67 191 SER A O 1
ATOM 1505 N N . ASN A 1 192 ? -16.109 37.305 15.213 1.00 31.75 192 ASN A N 1
ATOM 1506 C CA . ASN A 1 192 ? -17.280 37.145 16.080 1.00 31.75 192 ASN A CA 1
ATOM 1507 C C . ASN A 1 192 ? -18.314 36.070 15.697 1.00 31.75 192 ASN A C 1
ATOM 1509 O O . ASN A 1 192 ? -19.247 36.338 14.957 1.00 31.75 192 ASN A O 1
ATOM 1513 N N . MET A 1 193 ? -18.243 34.900 16.347 1.00 23.06 193 MET A N 1
ATOM 1514 C CA . MET A 1 193 ? -19.356 34.356 17.155 1.00 23.06 193 MET A CA 1
ATOM 1515 C C . MET A 1 193 ? -18.999 32.997 17.783 1.00 23.06 193 MET A C 1
ATOM 1517 O O . MET A 1 193 ? -18.483 32.089 17.136 1.00 23.06 193 MET A O 1
ATOM 1521 N N . LYS A 1 194 ? -19.291 32.877 19.084 1.00 34.81 194 LYS A N 1
ATOM 1522 C CA . LYS A 1 194 ? -19.236 31.651 19.894 1.00 34.81 194 LYS A CA 1
ATOM 1523 C C . LYS A 1 194 ? -20.370 30.711 19.486 1.00 34.81 194 LYS A C 1
ATOM 1525 O O . LYS A 1 194 ? -21.492 31.133 19.690 1.00 34.81 194 LYS A O 1
ATOM 1530 N N . PHE A 1 195 ? -20.117 29.458 19.089 1.00 26.36 195 PHE A N 1
ATOM 1531 C CA . PHE A 1 195 ? -21.065 28.338 19.274 1.00 26.36 195 PHE A CA 1
ATOM 1532 C C . PHE A 1 195 ? -20.350 26.971 19.225 1.00 26.36 195 PHE A C 1
ATOM 1534 O O . PHE A 1 195 ? -19.484 26.731 18.387 1.00 26.36 195 PHE A O 1
ATOM 1541 N N . GLY A 1 196 ? -20.744 26.057 20.115 1.00 24.33 196 GLY A N 1
ATOM 1542 C CA . GLY A 1 196 ? -20.696 24.603 19.887 1.00 24.33 196 GLY A CA 1
ATOM 1543 C C . GLY A 1 196 ? -22.130 24.049 19.905 1.00 24.33 196 GLY A C 1
ATOM 1544 O O . GLY A 1 196 ? -23.055 24.846 20.036 1.00 24.33 196 GLY A O 1
ATOM 1545 N N . PRO A 1 197 ? -22.357 22.724 19.908 1.00 34.75 197 PRO A N 1
ATOM 1546 C CA . PRO A 1 197 ? -21.654 21.641 19.226 1.00 34.75 197 PRO A CA 1
ATOM 1547 C C . PRO A 1 197 ? -22.618 20.908 18.262 1.00 34.75 197 PRO A C 1
ATOM 1549 O O . PRO A 1 197 ? -23.593 20.320 18.716 1.00 34.75 197 PRO A O 1
ATOM 1552 N N . THR A 1 198 ? -22.331 20.834 16.955 1.00 29.33 198 THR A N 1
ATOM 1553 C CA . THR A 1 198 ? -23.178 20.029 16.048 1.00 29.33 198 THR A CA 1
ATOM 1554 C C . THR A 1 198 ? -22.364 19.285 14.992 1.00 29.33 198 THR A C 1
ATOM 1556 O O . THR A 1 198 ? -21.375 19.778 14.449 1.00 29.33 198 THR A O 1
ATOM 1559 N N . LEU A 1 199 ? -22.773 18.035 14.793 1.00 28.89 199 LEU A N 1
ATOM 1560 C CA . LEU A 1 199 ? -22.216 16.973 13.961 1.00 28.89 199 LEU A CA 1
ATOM 1561 C C . LEU A 1 199 ? -21.798 17.447 12.558 1.00 28.89 199 LEU A C 1
ATOM 1563 O O . LEU A 1 199 ? -22.619 17.930 11.789 1.00 28.89 199 LEU A O 1
ATOM 1567 N N . GLN A 1 200 ? -20.531 17.223 12.195 1.00 30.33 200 GLN A N 1
ATOM 1568 C CA . GLN A 1 200 ? -20.073 17.294 10.803 1.00 30.33 200 GLN A CA 1
ATOM 1569 C C . GLN A 1 200 ? -19.934 15.872 10.258 1.00 30.33 200 GLN A C 1
ATOM 1571 O O . GLN A 1 200 ? -18.968 15.171 10.572 1.00 30.33 200 GLN A O 1
ATOM 1576 N N . ALA A 1 201 ? -20.925 15.460 9.468 1.00 29.88 201 ALA A N 1
ATOM 1577 C CA . ALA A 1 201 ? -20.832 14.333 8.552 1.00 29.88 201 ALA A CA 1
ATOM 1578 C C . ALA A 1 201 ? -20.055 14.768 7.299 1.00 29.88 201 ALA A C 1
ATOM 1580 O O . ALA A 1 201 ? -20.248 15.878 6.810 1.00 29.88 201 ALA A O 1
ATOM 1581 N N . ILE A 1 202 ? -19.202 13.896 6.761 1.00 31.48 202 ILE A N 1
ATOM 1582 C CA . ILE A 1 202 ? -18.685 14.043 5.397 1.00 31.48 202 ILE A CA 1
ATOM 1583 C C . ILE A 1 202 ? -19.136 12.803 4.630 1.00 31.48 202 ILE A C 1
ATOM 1585 O O . ILE A 1 202 ? -18.610 11.714 4.843 1.00 31.48 202 ILE A O 1
ATOM 1589 N N . PHE A 1 203 ? -20.136 12.991 3.768 1.00 29.53 203 PHE A N 1
ATOM 1590 C CA . PHE A 1 203 ? -20.477 12.081 2.679 1.00 29.53 203 PHE A CA 1
ATOM 1591 C C . PHE A 1 203 ? -19.835 12.612 1.396 1.00 29.53 203 PHE A C 1
ATOM 1593 O O . PHE A 1 203 ? -19.941 13.801 1.104 1.00 29.53 203 PHE A O 1
ATOM 1600 N N . THR A 1 204 ? -19.248 11.731 0.590 1.00 26.89 204 THR A N 1
ATOM 1601 C CA . THR A 1 204 ? -19.038 11.985 -0.840 1.00 26.89 204 THR A CA 1
ATOM 1602 C C . THR A 1 204 ? -19.802 10.926 -1.617 1.00 26.89 204 THR A C 1
ATOM 1604 O O . THR A 1 204 ? -19.389 9.771 -1.662 1.00 26.89 204 THR A O 1
ATOM 1607 N N . SER A 1 205 ? -20.923 11.322 -2.217 1.00 28.88 205 SER A N 1
ATOM 1608 C CA . SER A 1 205 ? -21.588 10.563 -3.273 1.00 28.88 205 SER A CA 1
ATOM 1609 C C . SER A 1 205 ? -21.611 11.412 -4.536 1.00 28.88 205 SER A C 1
ATOM 1611 O O . SER A 1 205 ? -22.173 12.508 -4.501 1.00 28.88 205 SER A O 1
ATOM 1613 N N . LYS A 1 206 ? -21.049 10.891 -5.627 1.00 28.08 206 LYS A N 1
ATOM 1614 C CA . LYS A 1 206 ? -21.754 10.628 -6.894 1.00 28.08 206 LYS A CA 1
ATOM 1615 C C . LYS A 1 206 ? -20.735 10.225 -7.964 1.00 28.08 206 LYS A C 1
ATOM 1617 O O . LYS A 1 206 ? -19.904 11.025 -8.378 1.00 28.08 206 LYS A O 1
ATOM 1622 N N . LEU A 1 207 ? -20.827 8.961 -8.371 1.00 25.81 207 LEU A N 1
ATOM 1623 C CA . LEU A 1 207 ? -20.350 8.460 -9.653 1.00 25.81 207 LEU A CA 1
ATOM 1624 C C . LEU A 1 207 ? -21.526 8.487 -10.642 1.00 25.81 207 LEU A C 1
ATOM 1626 O O . LEU A 1 207 ? -22.608 8.008 -10.301 1.00 25.81 207 LEU A O 1
ATOM 1630 N N . HIS A 1 208 ? -21.213 8.994 -11.837 1.00 28.12 208 HIS A N 1
ATOM 1631 C CA . HIS A 1 208 ? -21.845 8.833 -13.157 1.00 28.12 208 HIS A CA 1
ATOM 1632 C C . HIS A 1 208 ? -23.185 9.502 -13.493 1.00 28.12 208 HIS A C 1
ATOM 1634 O O . HIS A 1 208 ? -24.003 9.734 -12.599 1.00 28.12 208 HIS A O 1
ATOM 1640 N N . PRO A 1 209 ? -23.440 9.752 -14.800 1.00 33.94 209 PRO A N 1
ATOM 1641 C CA . PRO A 1 209 ? -22.593 9.552 -15.999 1.00 33.94 209 PRO A CA 1
ATOM 1642 C C . PRO A 1 209 ? -21.878 10.818 -16.482 1.00 33.94 209 PRO A C 1
ATOM 1644 O O . PRO A 1 209 ? -22.499 11.903 -16.460 1.00 33.94 209 PRO A O 1
#

Foldseek 3Di:
DEKEWEFDDDDQQWTWIWMDDDDVQTAIEIEGHHDDPCRRLLRRLQVVCCCQAPVNSVVDRDLAQAPYEYEYAPVSVVCLPPPVCLLSNVCCCPRHNNHHYDHDDDPDDDHDPDYHYYYRDPGSFDWDQAPAPGIDGQDPVNLVVQQVPPPPDHDPRSRVVVVCVSNDPPDHDDDPPPPDPPDPDDPDDPDDDDDDDDDDDDDDDDDDD

Secondary structure (DSSP, 8-state):
-EEEEEEEEE-SSEEEEEEESSTT-EEEEEEE----TTHHHHHHHHHHHIIIIIS-TTSS--SSSTT-EEE--HHHHHHTTSGGGHHHHHHHHTTTTTPEEE----------S-EEEE---S-SSPEEEETTTEEEE--HHHHHHHHHH--SS--S-HHHHHHHHHT-TT-------TT-------S----------------------

pLDDT: mean 78.94, std 22.73, range [23.06, 97.94]

Radius of gyration: 20.11 Å; chains: 1; bounding box: 53×57×49 Å